Protein AF-A0A8X6U7T1-F1 (afdb_monomer_lite)

pLDDT: mean 71.63, std 19.81, range [30.7, 95.62]

Organism: Nephila pilipes (NCBI:txid299642)

Foldseek 3Di:
DDDPPPPPPVVVVVVCVLLVVLVVLLVCCQPPVVVCLVCVVVVLVVLLVQCVDPPPVSVLSSLQSLLSSCLSCFASCLVCLLSNLLSLQQSLLPVPCVPSVLSNLNSLVSNCVRYDVVSNLVSLLVNLLVGLNLVVVVVVCPDPNNVVVVVPDDPPVVVVVSVVSNVSSVPVPPDDDDDDPPPDD

Secondary structure (DSSP, 8-state):
---------HHHHHHHHHHHHHHHHHHHHHH-HHHHHHTHHHHHHHHHHHHT-SSHHHHHHHHHHHHHHHHHHGGGGGGGHHHHHHHHHHHHT-TT-HHHHHHHHHHHHHHHHHS-HHHHHHHHHHHHTTTTHHHHHHHHHT-HHHHHHHHS---HHHHHHHHHHHHHHHHS----PPPP-----

Sequence (185 aa):
MNRPCSFFNLHSFVRTAKEEAMHVVIRLAKHHPVCVCDNILKIVVAVCNEVKNFRQSVAGKAVLTLGYLYEIMGKKLENKLRLVIGALLAKSGNRTLSAYFRLTIKSLFKIMNSTTAHKTALAFIHEGARHCGKRMFQVFKNNRKFNKLKEQHLEINTIENLAKILEQIETKGVSE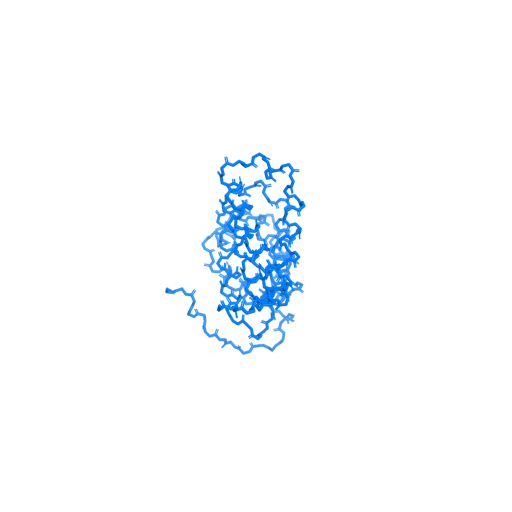EYLPINIIK

InterPro domains:
  IPR011989 Armadillo-like helical [G3DSA:1.25.10.10] (15-180)

Structure (mmCIF, N/CA/C/O backbone):
data_AF-A0A8X6U7T1-F1
#
_entry.id   AF-A0A8X6U7T1-F1
#
loop_
_atom_site.group_PDB
_atom_site.id
_atom_site.type_symbol
_atom_site.label_atom_id
_atom_site.label_alt_id
_atom_site.label_comp_id
_atom_site.label_asym_id
_atom_site.label_entity_id
_atom_site.label_seq_id
_atom_site.pdbx_PDB_ins_code
_atom_site.Cartn_x
_atom_site.Cartn_y
_atom_site.Cartn_z
_atom_site.occupancy
_atom_site.B_iso_or_equiv
_atom_site.auth_seq_id
_atom_site.auth_comp_id
_atom_site.auth_asym_id
_atom_site.auth_atom_id
_atom_site.pdbx_PDB_model_num
ATOM 1 N N . MET A 1 1 ? 23.849 13.480 -45.958 1.00 33.53 1 MET A N 1
ATOM 2 C CA . MET A 1 1 ? 24.229 13.604 -44.531 1.00 33.53 1 MET A CA 1
ATOM 3 C C . MET A 1 1 ? 23.434 12.583 -43.722 1.00 33.53 1 MET A C 1
ATOM 5 O O . MET A 1 1 ? 22.348 12.886 -43.249 1.00 33.53 1 MET A O 1
ATOM 9 N N . ASN A 1 2 ? 23.950 11.357 -43.622 1.00 35.00 2 ASN A N 1
ATOM 10 C CA . ASN A 1 2 ? 23.370 10.286 -42.811 1.00 35.00 2 ASN A CA 1
ATOM 11 C C . ASN A 1 2 ? 23.875 10.432 -41.375 1.00 35.00 2 ASN A C 1
ATOM 13 O O . ASN A 1 2 ? 25.062 10.230 -41.127 1.00 35.00 2 ASN A O 1
ATOM 17 N N . ARG A 1 3 ? 22.994 10.776 -40.429 1.00 31.75 3 ARG A N 1
ATOM 18 C CA . ARG A 1 3 ? 23.279 10.513 -39.015 1.00 31.75 3 ARG A CA 1
ATOM 19 C C . ARG A 1 3 ? 22.861 9.070 -38.732 1.00 31.75 3 ARG A C 1
ATOM 21 O O . ARG A 1 3 ? 21.699 8.748 -38.975 1.00 31.75 3 ARG A O 1
ATOM 28 N N . PRO A 1 4 ? 23.759 8.200 -38.251 1.00 37.03 4 PRO A N 1
ATOM 29 C CA . PRO A 1 4 ? 23.376 6.850 -37.885 1.00 37.03 4 PRO A CA 1
ATOM 30 C C . PRO A 1 4 ? 22.431 6.923 -36.684 1.00 37.03 4 PRO A C 1
ATOM 32 O O . PRO A 1 4 ? 22.749 7.551 -35.672 1.00 37.03 4 PRO A O 1
ATOM 35 N N . CYS A 1 5 ? 21.254 6.309 -36.824 1.00 32.47 5 CYS A N 1
ATOM 36 C CA . CYS A 1 5 ? 20.314 6.059 -35.740 1.00 32.47 5 CYS A CA 1
ATOM 37 C C . CYS A 1 5 ? 21.025 5.238 -34.663 1.00 32.47 5 CYS A C 1
ATOM 39 O O . CYS A 1 5 ? 21.131 4.015 -34.746 1.00 32.47 5 CYS A O 1
ATOM 41 N N . SER A 1 6 ? 21.552 5.929 -33.660 1.00 37.56 6 SER A N 1
ATOM 42 C CA . SER A 1 6 ? 22.072 5.335 -32.445 1.00 37.56 6 SER A CA 1
ATOM 43 C C . SER A 1 6 ? 20.938 4.582 -31.759 1.00 37.56 6 SER A C 1
ATOM 45 O O . SER A 1 6 ? 19.960 5.186 -31.327 1.00 37.56 6 SER A O 1
ATOM 47 N N . PHE A 1 7 ? 21.069 3.252 -31.723 1.00 35.19 7 PHE A N 1
ATOM 48 C CA . PHE A 1 7 ? 20.461 2.321 -30.771 1.00 35.19 7 PHE A CA 1
ATOM 49 C C . PHE A 1 7 ? 19.527 3.005 -29.759 1.00 35.19 7 PHE A C 1
ATOM 51 O O . PHE A 1 7 ? 19.953 3.426 -28.679 1.00 35.19 7 PHE A O 1
ATOM 58 N N . PHE A 1 8 ? 18.242 3.116 -30.112 1.00 36.41 8 PHE A N 1
ATOM 59 C CA . PHE A 1 8 ? 17.198 3.490 -29.166 1.00 36.41 8 PHE A CA 1
ATOM 60 C C . PHE A 1 8 ? 17.242 2.461 -28.038 1.00 36.41 8 PHE A C 1
ATOM 62 O O . PHE A 1 8 ? 16.957 1.280 -28.226 1.00 36.41 8 PHE A O 1
ATOM 69 N N . ASN A 1 9 ? 17.710 2.905 -26.879 1.00 39.84 9 ASN A N 1
ATOM 70 C CA . ASN A 1 9 ? 17.997 2.070 -25.730 1.00 39.84 9 ASN A CA 1
ATOM 71 C C . ASN A 1 9 ? 16.685 1.421 -25.247 1.00 39.84 9 ASN A C 1
ATOM 73 O O . ASN A 1 9 ? 15.904 2.018 -24.513 1.00 39.84 9 ASN A O 1
ATOM 77 N N . LEU A 1 10 ? 16.411 0.187 -25.681 1.00 39.69 10 LEU A N 1
ATOM 78 C CA . LEU A 1 10 ? 15.197 -0.573 -25.347 1.00 39.69 10 LEU A CA 1
ATOM 79 C C . LEU A 1 10 ? 14.957 -0.614 -23.828 1.00 39.69 10 LEU A C 1
ATOM 81 O O . LEU A 1 10 ? 13.831 -0.574 -23.339 1.00 39.69 10 LEU A O 1
ATOM 85 N N . HIS A 1 11 ? 16.042 -0.609 -23.058 1.00 45.69 11 HIS A N 1
ATOM 86 C CA . HIS A 1 11 ? 16.010 -0.602 -21.608 1.00 45.69 11 HIS A CA 1
ATOM 87 C C . HIS A 1 11 ? 15.566 0.744 -21.014 1.00 45.69 11 HIS A C 1
ATOM 89 O O . HIS A 1 11 ? 15.054 0.729 -19.895 1.00 45.69 11 HIS A O 1
ATOM 95 N N . SER A 1 12 ? 15.731 1.882 -21.707 1.00 44.66 12 SER A N 1
ATOM 96 C CA . SER A 1 12 ? 15.118 3.168 -21.334 1.00 44.66 12 SER A CA 1
ATOM 97 C C . SER A 1 12 ? 13.674 3.287 -21.820 1.00 44.66 12 SER A C 1
ATOM 99 O O . SER A 1 12 ? 12.849 3.797 -21.070 1.00 44.66 12 SER A O 1
ATOM 101 N N . PHE A 1 13 ? 13.333 2.722 -22.980 1.00 45.47 13 PHE A N 1
ATOM 102 C CA . PHE A 1 13 ? 11.951 2.670 -23.479 1.00 45.47 13 PHE A CA 1
ATOM 103 C C . PHE A 1 13 ? 11.027 1.826 -22.579 1.00 45.47 13 PHE A C 1
ATOM 105 O O . PHE A 1 13 ? 9.924 2.233 -22.224 1.00 45.47 13 PHE A O 1
ATOM 112 N N . VAL A 1 14 ? 11.510 0.682 -22.083 1.00 57.22 14 VAL A N 1
ATOM 113 C CA . VAL A 1 14 ? 10.768 -0.114 -21.088 1.00 57.22 14 VAL A CA 1
ATOM 114 C C . VAL A 1 14 ? 10.659 0.620 -19.732 1.00 57.22 14 VAL A C 1
ATOM 116 O O . VAL A 1 14 ? 9.725 0.357 -18.974 1.00 57.22 14 VAL A O 1
ATOM 119 N N . ARG A 1 15 ? 11.573 1.557 -19.394 1.00 57.94 15 ARG A N 1
ATOM 120 C CA . ARG A 1 15 ? 11.460 2.385 -18.162 1.00 57.94 15 ARG A CA 1
ATOM 121 C C . ARG A 1 15 ? 10.295 3.349 -18.263 1.00 57.94 15 ARG A C 1
ATOM 123 O O . ARG A 1 15 ? 9.459 3.361 -17.363 1.00 57.94 15 ARG A O 1
ATOM 130 N N . THR A 1 16 ? 10.269 4.136 -19.336 1.00 67.50 16 THR A N 1
ATOM 131 C CA . THR A 1 16 ? 9.228 5.140 -19.567 1.00 67.50 16 THR A CA 1
ATOM 132 C C . THR A 1 16 ? 7.864 4.471 -19.609 1.00 67.50 16 THR A C 1
ATOM 134 O O . THR A 1 16 ? 6.970 4.902 -18.891 1.00 67.50 16 THR A O 1
ATOM 137 N N . ALA A 1 17 ? 7.753 3.313 -20.266 1.00 81.00 17 ALA A N 1
ATOM 138 C CA . ALA A 1 17 ? 6.510 2.550 -20.324 1.00 81.00 17 ALA A CA 1
ATOM 139 C C . ALA A 1 17 ? 5.943 2.177 -18.936 1.00 81.00 17 ALA A C 1
ATOM 141 O O . ALA A 1 17 ? 4.741 2.305 -18.708 1.00 81.00 17 ALA A O 1
ATOM 142 N N . LYS A 1 18 ? 6.781 1.746 -17.977 1.00 85.44 18 LYS A N 1
ATOM 143 C CA . LYS A 1 18 ? 6.307 1.395 -16.621 1.00 85.44 18 LYS A CA 1
ATOM 144 C C . LYS A 1 18 ? 5.861 2.616 -15.820 1.00 85.44 18 LYS A C 1
ATOM 146 O O . LYS A 1 18 ? 4.834 2.566 -15.144 1.00 85.44 18 LYS A O 1
ATOM 151 N N . GLU A 1 19 ? 6.627 3.702 -15.875 1.00 87.88 19 GLU A N 1
ATOM 152 C CA . GLU A 1 19 ? 6.289 4.939 -15.161 1.00 87.88 19 GLU A CA 1
ATOM 153 C C . GLU A 1 19 ? 5.030 5.598 -15.755 1.00 87.88 19 GLU A C 1
ATOM 155 O O . GLU A 1 19 ? 4.147 6.039 -15.015 1.00 87.88 19 GLU A O 1
ATOM 160 N N . GLU A 1 20 ? 4.891 5.583 -17.080 1.00 87.38 20 GLU A N 1
ATOM 161 C CA . GLU A 1 20 ? 3.706 6.052 -17.802 1.00 87.38 20 GLU A CA 1
ATOM 162 C C . GLU A 1 20 ? 2.478 5.193 -17.504 1.00 87.38 20 GLU A C 1
ATOM 164 O O . GLU A 1 20 ? 1.406 5.739 -17.233 1.00 87.38 20 GLU A O 1
ATOM 169 N N . ALA A 1 21 ? 2.621 3.865 -17.463 1.00 88.56 21 ALA A N 1
ATOM 170 C CA . ALA A 1 21 ? 1.531 2.963 -17.099 1.00 88.56 21 ALA A CA 1
ATOM 171 C C . ALA A 1 21 ? 0.984 3.277 -15.699 1.00 88.56 21 ALA A C 1
ATOM 173 O O . ALA A 1 21 ? -0.230 3.350 -15.504 1.00 88.56 21 ALA A O 1
ATOM 174 N N . MET A 1 22 ? 1.860 3.554 -14.728 1.00 92.44 22 MET A N 1
ATOM 175 C CA . MET A 1 22 ? 1.441 3.972 -13.386 1.00 92.44 22 MET A CA 1
ATOM 176 C C . MET A 1 22 ? 0.675 5.300 -13.399 1.00 92.44 22 MET A C 1
ATOM 178 O O . MET A 1 22 ? -0.316 5.447 -12.684 1.00 92.44 22 MET A O 1
ATOM 182 N N . HIS A 1 23 ? 1.093 6.264 -14.221 1.00 90.50 23 HIS A N 1
ATOM 183 C CA . HIS A 1 23 ? 0.368 7.524 -14.400 1.00 90.50 23 HIS A CA 1
ATOM 184 C C . HIS A 1 23 ? -1.002 7.309 -15.071 1.00 90.50 23 HIS A C 1
ATOM 186 O O . HIS A 1 23 ? -1.991 7.932 -14.678 1.00 90.50 23 HIS A O 1
ATOM 192 N N . VAL A 1 24 ? -1.089 6.415 -16.060 1.00 90.88 24 VAL A N 1
ATOM 193 C CA . VAL A 1 24 ? -2.350 6.028 -16.713 1.00 90.88 24 VAL A CA 1
ATOM 194 C C . VAL A 1 24 ? -3.307 5.393 -15.708 1.00 90.88 24 VAL A C 1
ATOM 196 O O . VAL A 1 24 ? -4.464 5.800 -15.661 1.00 90.88 24 VAL A O 1
ATOM 199 N N . VAL A 1 25 ? -2.832 4.487 -14.849 1.00 91.56 25 VAL A N 1
ATOM 200 C CA . VAL A 1 25 ? -3.645 3.876 -13.783 1.00 91.56 25 VAL A CA 1
ATOM 201 C C . VAL A 1 25 ? -4.264 4.936 -12.868 1.00 91.56 25 VAL A C 1
ATOM 203 O O . VAL A 1 25 ? -5.452 4.856 -12.565 1.00 91.56 25 VAL A O 1
ATOM 206 N N . ILE A 1 26 ? -3.506 5.964 -12.471 1.00 93.12 26 ILE A N 1
ATOM 207 C CA . ILE A 1 26 ? -4.041 7.068 -11.657 1.00 93.12 26 ILE A CA 1
ATOM 208 C C . ILE A 1 26 ? -5.102 7.873 -12.414 1.00 93.12 26 ILE A C 1
ATOM 210 O O . ILE A 1 26 ? -6.150 8.188 -11.847 1.00 93.12 26 ILE A O 1
ATOM 214 N N . ARG A 1 27 ? -4.873 8.183 -13.696 1.00 91.56 27 ARG A N 1
ATOM 215 C CA . ARG A 1 27 ? -5.871 8.880 -14.527 1.00 91.56 27 ARG A CA 1
ATOM 216 C C . ARG A 1 27 ? -7.150 8.058 -14.675 1.00 91.56 27 ARG A C 1
ATOM 218 O O . ARG A 1 27 ? -8.236 8.602 -14.499 1.00 91.56 27 ARG A O 1
ATOM 225 N N . LEU A 1 28 ? -7.028 6.756 -14.922 1.00 89.75 28 LEU A N 1
ATOM 226 C CA . LEU A 1 28 ? -8.168 5.843 -14.991 1.00 89.75 28 LEU A CA 1
ATOM 227 C C . LEU A 1 28 ? -8.913 5.785 -13.660 1.00 89.75 28 LEU A C 1
ATOM 229 O O . LEU A 1 28 ? -10.129 5.904 -13.655 1.00 89.75 28 LEU A O 1
ATOM 233 N N . ALA A 1 29 ? -8.214 5.698 -12.527 1.00 91.69 29 ALA A N 1
ATOM 234 C CA . ALA A 1 29 ? -8.866 5.700 -11.219 1.00 91.69 29 ALA A CA 1
ATOM 235 C C . ALA A 1 29 ? -9.660 6.994 -10.979 1.00 91.69 29 ALA A C 1
ATOM 237 O O . ALA A 1 29 ? -10.729 6.955 -10.375 1.00 91.69 29 ALA A O 1
ATOM 238 N N . LYS A 1 30 ? -9.158 8.133 -11.472 1.00 91.94 30 LYS A N 1
ATOM 239 C CA . LYS A 1 30 ? -9.801 9.442 -11.319 1.00 91.94 30 LYS A CA 1
ATOM 240 C C . LYS A 1 30 ? -11.021 9.632 -12.226 1.00 91.94 30 LYS A C 1
ATOM 242 O O . LYS A 1 30 ? -12.018 10.181 -11.773 1.00 91.94 30 LYS A O 1
ATOM 247 N N . HIS A 1 31 ? -10.935 9.219 -13.490 1.00 92.75 31 HIS A N 1
ATOM 248 C CA . HIS A 1 31 ? -11.956 9.521 -14.504 1.00 92.75 31 HIS A CA 1
ATOM 249 C C . HIS A 1 31 ? -12.887 8.341 -14.815 1.00 92.75 31 HIS A C 1
ATOM 251 O O . HIS A 1 31 ? -14.038 8.547 -15.186 1.00 92.75 31 HIS A O 1
ATOM 257 N N . HIS A 1 32 ? -12.414 7.110 -14.621 1.00 90.44 32 HIS A N 1
ATOM 258 C CA . HIS A 1 32 ? -13.126 5.866 -14.922 1.00 90.44 32 HIS A CA 1
ATOM 259 C C . HIS A 1 32 ? -12.930 4.833 -13.791 1.00 90.44 32 HIS A C 1
ATOM 261 O O . HIS A 1 32 ? -12.373 3.752 -14.011 1.00 90.44 32 HIS A O 1
ATOM 267 N N . PRO A 1 33 ? -13.368 5.142 -12.554 1.00 88.06 33 PRO A N 1
ATOM 268 C CA . PRO A 1 33 ? -13.075 4.327 -11.374 1.00 88.06 33 PRO A CA 1
ATOM 269 C C . PRO A 1 33 ? -13.622 2.896 -11.458 1.00 88.06 33 PRO A C 1
ATOM 271 O O . PRO A 1 33 ? -13.054 1.997 -10.843 1.00 88.06 33 PRO A O 1
ATOM 274 N N . VAL A 1 34 ? -14.697 2.673 -12.222 1.00 87.38 34 VAL A N 1
ATOM 275 C CA . VAL A 1 34 ? -15.308 1.348 -12.425 1.00 87.38 34 VAL A CA 1
ATOM 276 C C . VAL A 1 34 ? -14.318 0.390 -13.095 1.00 87.38 34 VAL A C 1
ATOM 278 O O . VAL A 1 34 ? -14.039 -0.669 -12.544 1.00 87.38 34 VAL A O 1
ATOM 281 N N . CYS A 1 35 ? -13.663 0.820 -14.179 1.00 85.06 35 CYS A N 1
ATOM 282 C CA . CYS A 1 35 ? -12.678 0.012 -14.908 1.00 85.06 35 CYS A CA 1
ATOM 283 C C . CYS A 1 35 ? -11.503 -0.434 -14.021 1.00 85.06 35 CYS A C 1
ATOM 285 O O . CYS A 1 35 ? -10.932 -1.512 -14.201 1.00 85.06 35 CYS A O 1
ATOM 287 N N . VAL A 1 36 ? -11.127 0.412 -13.057 1.00 86.25 36 VAL A N 1
ATOM 288 C CA . VAL A 1 36 ? -10.064 0.112 -12.091 1.00 86.25 36 VAL A CA 1
ATOM 289 C C . VAL A 1 36 ? -10.561 -0.833 -10.998 1.00 86.25 36 VAL A C 1
ATOM 291 O O . VAL A 1 36 ? -9.808 -1.718 -10.596 1.00 86.25 36 VAL A O 1
ATOM 294 N N . CYS A 1 37 ? -11.808 -0.686 -10.536 1.00 86.25 37 CYS A N 1
ATOM 295 C CA . CYS A 1 37 ? -12.398 -1.546 -9.505 1.00 86.25 37 CYS A CA 1
ATOM 296 C C . CYS A 1 37 ? -12.431 -3.018 -9.938 1.00 86.25 37 CYS A C 1
ATOM 298 O O . CYS A 1 37 ? -12.004 -3.874 -9.163 1.00 86.25 37 CYS A O 1
ATOM 300 N N . ASP A 1 38 ? -12.827 -3.302 -11.179 1.00 84.75 38 ASP A N 1
ATOM 301 C CA . ASP A 1 38 ? -12.944 -4.677 -11.695 1.00 84.75 38 ASP A CA 1
ATOM 302 C C . ASP A 1 38 ? -11.607 -5.432 -11.697 1.00 84.75 38 ASP A C 1
ATOM 304 O O . ASP A 1 38 ? -11.550 -6.649 -11.531 1.00 84.75 38 ASP A O 1
ATOM 308 N N . ASN A 1 39 ? -10.497 -4.701 -11.832 1.00 86.94 39 ASN A N 1
ATOM 309 C CA . ASN A 1 39 ? -9.148 -5.264 -11.901 1.00 86.94 39 ASN A CA 1
ATOM 310 C C . ASN A 1 39 ? -8.265 -4.858 -10.717 1.00 86.94 39 ASN A C 1
ATOM 312 O O . ASN A 1 39 ? -7.040 -5.023 -10.758 1.00 86.94 39 ASN A O 1
ATOM 316 N N . ILE A 1 40 ? -8.866 -4.355 -9.637 1.00 89.44 40 ILE A N 1
ATOM 317 C CA . ILE A 1 40 ? -8.129 -3.643 -8.594 1.00 89.44 40 ILE A CA 1
ATOM 318 C C . ILE A 1 40 ? -7.066 -4.499 -7.912 1.00 89.44 40 ILE A C 1
ATOM 320 O O . ILE A 1 40 ? -5.967 -4.023 -7.639 1.00 89.44 40 ILE A O 1
ATOM 324 N N . LEU A 1 41 ? -7.352 -5.783 -7.679 1.00 88.50 41 LEU A N 1
ATOM 325 C CA . LEU A 1 41 ? -6.396 -6.698 -7.059 1.00 88.50 41 LEU A CA 1
ATOM 326 C C . LEU A 1 41 ? -5.152 -6.877 -7.937 1.00 88.50 41 LEU A C 1
ATOM 328 O O . LEU A 1 41 ? -4.035 -6.775 -7.433 1.00 88.50 41 LEU A O 1
ATOM 332 N N . LYS A 1 42 ? -5.340 -7.100 -9.244 1.00 9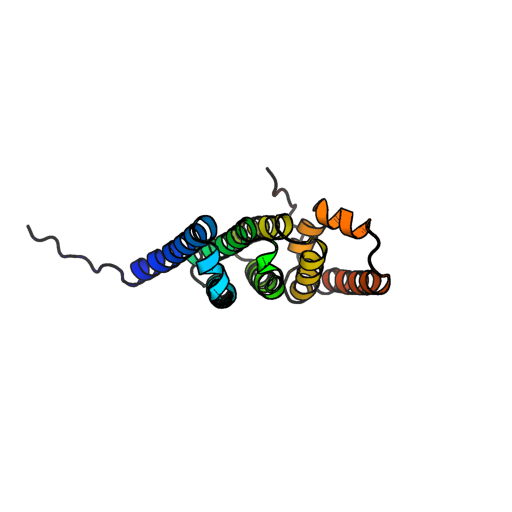0.88 42 LYS A N 1
ATOM 333 C CA . LYS A 1 42 ? -4.237 -7.272 -10.201 1.00 90.88 42 LYS A CA 1
ATOM 334 C C . LYS A 1 42 ? -3.385 -6.007 -10.274 1.00 90.88 42 LYS A C 1
ATOM 336 O O . LYS A 1 42 ? -2.162 -6.093 -10.206 1.00 90.88 42 LYS A O 1
ATOM 341 N N . ILE A 1 43 ? -4.034 -4.842 -10.337 1.00 91.94 43 ILE A N 1
ATOM 342 C CA . ILE A 1 43 ? -3.364 -3.536 -10.369 1.00 91.94 43 ILE A CA 1
ATOM 343 C C . ILE A 1 43 ? -2.543 -3.326 -9.094 1.00 91.94 43 ILE A C 1
ATOM 345 O O . ILE A 1 43 ? -1.351 -3.038 -9.172 1.00 91.94 43 ILE A O 1
ATOM 349 N N . VAL A 1 44 ? -3.145 -3.515 -7.916 1.00 93.56 44 VAL A N 1
ATOM 350 C CA . VAL A 1 44 ? -2.460 -3.324 -6.629 1.00 93.56 44 VAL A CA 1
ATOM 351 C C . VAL A 1 44 ? -1.264 -4.266 -6.494 1.00 93.56 44 VAL A C 1
ATOM 353 O O . VAL A 1 44 ? -0.182 -3.813 -6.131 1.00 93.56 44 VAL A O 1
ATOM 356 N N . VAL A 1 45 ? -1.415 -5.550 -6.832 1.00 93.12 45 VAL A N 1
ATOM 357 C CA . VAL A 1 45 ? -0.310 -6.524 -6.785 1.00 93.12 45 VAL A CA 1
ATOM 358 C C . VAL A 1 45 ? 0.816 -6.132 -7.744 1.00 93.12 45 VAL A C 1
ATOM 360 O O . VAL A 1 45 ? 1.981 -6.136 -7.344 1.00 93.12 45 VAL A O 1
ATOM 363 N N . ALA A 1 46 ? 0.488 -5.744 -8.980 1.00 93.56 46 ALA A N 1
ATOM 364 C CA . ALA A 1 46 ? 1.479 -5.312 -9.961 1.00 93.56 46 ALA A CA 1
ATOM 365 C C . ALA A 1 46 ? 2.271 -4.093 -9.463 1.00 93.56 46 ALA A C 1
ATOM 367 O O . ALA A 1 46 ? 3.501 -4.110 -9.477 1.00 93.56 46 ALA A O 1
ATOM 368 N N . VAL A 1 47 ? 1.592 -3.070 -8.933 1.00 93.88 47 VAL A N 1
ATOM 369 C CA . VAL A 1 47 ? 2.264 -1.877 -8.394 1.00 93.88 47 VAL A CA 1
ATOM 370 C C . VAL A 1 47 ? 3.091 -2.219 -7.146 1.00 93.88 47 VAL A C 1
ATOM 372 O O . VAL A 1 47 ? 4.220 -1.747 -7.019 1.00 93.88 47 VAL A O 1
ATOM 375 N N . CYS A 1 48 ? 2.605 -3.086 -6.250 1.00 94.06 48 CYS A N 1
ATOM 376 C CA . CYS A 1 48 ? 3.380 -3.567 -5.098 1.00 94.06 48 CYS A CA 1
ATOM 377 C C . CYS A 1 48 ? 4.662 -4.311 -5.510 1.00 94.06 48 CYS A C 1
ATOM 379 O O . CYS A 1 48 ? 5.681 -4.192 -4.827 1.00 94.06 48 CYS A O 1
ATOM 381 N N . ASN A 1 49 ? 4.646 -5.047 -6.621 1.00 92.25 49 ASN A N 1
ATOM 382 C CA . ASN A 1 49 ? 5.854 -5.675 -7.158 1.00 92.25 49 ASN A CA 1
ATOM 383 C C . ASN A 1 49 ? 6.846 -4.629 -7.681 1.00 92.25 49 ASN A C 1
ATOM 385 O O . ASN A 1 49 ? 8.047 -4.746 -7.436 1.00 92.25 49 ASN A O 1
ATOM 389 N N . GLU A 1 50 ? 6.361 -3.554 -8.305 1.00 92.94 50 GLU A N 1
ATOM 390 C CA . GLU A 1 50 ? 7.219 -2.453 -8.755 1.00 92.94 50 GLU A CA 1
ATOM 391 C C . GLU A 1 50 ? 7.818 -1.633 -7.600 1.00 92.94 50 GLU A C 1
ATOM 393 O O . GLU A 1 50 ? 8.906 -1.079 -7.746 1.00 92.94 50 GLU A O 1
ATOM 398 N N . VAL A 1 51 ? 7.209 -1.617 -6.407 1.00 91.31 51 VAL A N 1
ATOM 399 C CA . VAL A 1 51 ? 7.840 -1.029 -5.204 1.00 91.31 51 VAL A CA 1
ATOM 400 C C . VAL A 1 51 ? 9.178 -1.714 -4.892 1.00 91.31 51 VAL A C 1
ATOM 402 O O . VAL A 1 51 ? 10.140 -1.063 -4.475 1.00 91.31 51 VAL A O 1
ATOM 405 N N . LYS A 1 52 ? 9.292 -3.021 -5.146 1.00 87.38 52 LYS A N 1
ATOM 406 C CA . LYS A 1 52 ? 10.518 -3.803 -4.918 1.00 87.38 52 LYS A CA 1
ATOM 407 C C . LYS A 1 52 ? 11.556 -3.642 -6.033 1.00 87.38 52 LYS A C 1
ATOM 409 O O . LYS A 1 52 ? 12.647 -4.186 -5.913 1.00 87.38 52 LYS A O 1
ATOM 414 N N . ASN A 1 53 ? 11.264 -2.867 -7.079 1.00 87.56 53 ASN A N 1
ATOM 415 C CA . ASN A 1 53 ? 12.153 -2.700 -8.223 1.00 87.56 53 ASN A CA 1
ATOM 416 C C . ASN A 1 53 ? 13.513 -2.102 -7.801 1.00 87.56 53 ASN A C 1
ATOM 418 O O . ASN A 1 53 ? 13.580 -1.183 -6.973 1.00 87.56 53 ASN A O 1
ATOM 422 N N . PHE A 1 54 ? 14.599 -2.638 -8.370 1.00 84.19 54 PHE A N 1
ATOM 423 C CA . PHE A 1 54 ? 15.964 -2.140 -8.168 1.00 84.19 54 PHE A CA 1
ATOM 424 C C . PHE A 1 54 ? 16.160 -0.755 -8.782 1.00 84.19 54 PHE A C 1
ATOM 426 O O . PHE A 1 54 ? 16.937 0.053 -8.272 1.00 84.19 54 PHE A O 1
ATOM 433 N N . ARG A 1 55 ? 15.431 -0.449 -9.862 1.00 85.31 55 ARG A N 1
ATOM 434 C CA . ARG A 1 55 ? 15.450 0.882 -10.457 1.00 85.31 55 ARG A CA 1
ATOM 435 C C . ARG A 1 55 ? 14.688 1.847 -9.573 1.00 85.31 55 ARG A C 1
ATOM 437 O O . ARG A 1 55 ? 13.474 1.761 -9.392 1.00 85.31 55 ARG A O 1
ATOM 444 N N . GLN A 1 56 ? 15.450 2.798 -9.066 1.00 82.69 56 GLN A N 1
ATOM 445 C CA . GLN A 1 56 ? 15.006 3.765 -8.089 1.00 82.69 56 GLN A CA 1
ATOM 446 C C . GLN A 1 56 ? 13.839 4.642 -8.581 1.00 82.69 56 GLN A C 1
ATOM 448 O O . GLN A 1 56 ? 12.861 4.822 -7.849 1.00 82.69 56 GLN A O 1
ATOM 453 N N . SER A 1 57 ? 13.880 5.124 -9.824 1.00 86.38 57 SER A N 1
ATOM 454 C CA . SER A 1 57 ? 12.805 5.951 -10.390 1.00 86.38 57 SER A CA 1
ATOM 455 C C . SER A 1 57 ? 11.463 5.206 -10.426 1.00 86.38 57 SER A C 1
ATOM 457 O O . SER A 1 57 ? 10.477 5.681 -9.862 1.00 86.38 57 SER A O 1
ATOM 459 N N . VAL A 1 58 ? 11.460 3.981 -10.961 1.00 89.44 58 VAL A N 1
ATOM 460 C CA . VAL A 1 58 ? 10.273 3.118 -11.074 1.00 89.44 58 VAL A CA 1
ATOM 461 C C . VAL A 1 58 ? 9.706 2.777 -9.697 1.00 89.44 58 VAL A C 1
ATOM 463 O O . VAL A 1 58 ? 8.508 2.931 -9.466 1.00 89.44 58 VAL A O 1
ATOM 466 N N . ALA A 1 59 ? 10.561 2.385 -8.748 1.00 90.25 59 ALA A N 1
ATOM 467 C CA . ALA A 1 59 ? 10.123 2.093 -7.386 1.00 90.25 59 ALA A CA 1
ATOM 468 C C . ALA A 1 59 ? 9.537 3.329 -6.683 1.00 90.25 59 ALA A C 1
ATOM 470 O O . ALA A 1 59 ? 8.555 3.220 -5.951 1.00 90.25 59 ALA A O 1
ATOM 471 N N . GLY A 1 60 ? 10.112 4.514 -6.914 1.00 90.06 60 GLY A N 1
ATOM 472 C CA . GLY A 1 60 ? 9.617 5.770 -6.347 1.00 90.06 60 GLY A CA 1
ATOM 473 C C . GLY A 1 60 ? 8.241 6.142 -6.892 1.00 90.06 60 GLY A C 1
ATOM 474 O O . GLY A 1 60 ? 7.356 6.524 -6.124 1.00 90.06 60 GLY A O 1
ATOM 475 N N . LYS A 1 61 ? 8.036 5.959 -8.200 1.00 92.12 61 LYS A N 1
ATOM 476 C CA . LYS A 1 61 ? 6.728 6.120 -8.845 1.00 92.12 61 LYS A CA 1
ATOM 477 C C . LYS A 1 61 ? 5.712 5.129 -8.289 1.00 92.12 61 LYS A C 1
ATOM 479 O O . LYS A 1 61 ? 4.639 5.562 -7.888 1.00 92.12 61 LYS A O 1
ATOM 484 N N . ALA A 1 62 ? 6.076 3.856 -8.142 1.00 94.12 62 ALA A N 1
ATOM 485 C CA . ALA A 1 62 ? 5.192 2.832 -7.585 1.00 94.12 62 ALA A CA 1
ATOM 486 C C . ALA A 1 62 ? 4.724 3.168 -6.160 1.00 94.12 62 ALA A C 1
ATOM 488 O O . ALA A 1 62 ? 3.533 3.069 -5.858 1.00 94.12 62 ALA A O 1
ATOM 489 N N . VAL A 1 63 ? 5.644 3.625 -5.300 1.00 93.38 63 VAL A N 1
ATOM 490 C CA . VAL A 1 63 ? 5.329 4.079 -3.934 1.00 93.38 63 VAL A CA 1
ATOM 491 C C . VAL A 1 63 ? 4.275 5.190 -3.962 1.00 93.38 63 VAL A C 1
ATOM 493 O O . VAL A 1 63 ? 3.244 5.073 -3.298 1.00 93.38 63 VAL A O 1
ATOM 496 N N . LEU A 1 64 ? 4.493 6.230 -4.773 1.00 93.31 64 LEU A N 1
ATOM 497 C CA . LEU A 1 64 ? 3.558 7.351 -4.899 1.00 93.31 64 LEU A CA 1
ATOM 498 C C . LEU A 1 64 ? 2.212 6.927 -5.496 1.00 93.31 64 LEU A C 1
ATOM 500 O O . LEU A 1 64 ? 1.167 7.366 -5.017 1.00 93.31 64 LEU A O 1
ATOM 504 N N . THR A 1 65 ? 2.221 6.059 -6.507 1.00 95.25 65 THR A N 1
ATOM 505 C CA . THR A 1 65 ? 1.013 5.534 -7.154 1.00 95.25 65 THR A CA 1
ATOM 506 C C . THR A 1 65 ? 0.113 4.812 -6.160 1.00 95.25 65 THR A C 1
ATOM 508 O O . THR A 1 65 ? -1.094 5.032 -6.185 1.00 95.25 65 THR A O 1
ATOM 511 N N . LEU A 1 66 ? 0.663 4.020 -5.235 1.00 95.62 66 LEU A N 1
ATOM 512 C CA . LEU A 1 66 ? -0.137 3.405 -4.168 1.00 95.62 66 LEU A CA 1
ATOM 513 C C . LEU A 1 66 ? -0.787 4.466 -3.272 1.00 95.62 66 LEU A C 1
ATOM 515 O O . LEU A 1 66 ? -1.976 4.371 -2.982 1.00 95.62 66 LEU A O 1
ATOM 519 N N . GLY A 1 67 ? -0.045 5.508 -2.889 1.00 94.00 67 GLY A N 1
ATOM 520 C CA . GLY A 1 67 ? -0.599 6.627 -2.121 1.00 94.00 67 GLY A CA 1
ATOM 521 C C . GLY A 1 67 ? -1.764 7.318 -2.837 1.00 94.00 67 GLY A C 1
ATOM 522 O O . GLY A 1 67 ? -2.822 7.517 -2.242 1.00 94.00 67 GLY A O 1
ATOM 523 N N . TYR A 1 68 ? -1.596 7.639 -4.122 1.00 95.25 68 TYR A N 1
ATOM 524 C CA . TYR A 1 68 ? -2.635 8.286 -4.928 1.00 95.25 68 TYR A CA 1
ATOM 525 C C . TYR A 1 68 ? -3.842 7.380 -5.197 1.00 95.25 68 TYR A C 1
ATOM 527 O O . TYR A 1 68 ? -4.974 7.853 -5.163 1.00 95.25 68 TYR A O 1
ATOM 535 N N . LEU A 1 69 ? -3.639 6.077 -5.412 1.00 93.69 69 LEU A N 1
ATOM 536 C CA . LEU A 1 69 ? -4.746 5.132 -5.576 1.00 93.69 69 LEU A CA 1
ATOM 537 C C . LEU A 1 69 ? -5.656 5.119 -4.348 1.00 93.69 69 LEU A C 1
ATOM 539 O O . LEU A 1 69 ? -6.875 5.152 -4.498 1.00 93.69 69 LEU A O 1
ATOM 543 N N . TYR A 1 70 ? -5.084 5.119 -3.144 1.00 94.56 70 TYR A N 1
ATOM 544 C CA . TYR A 1 70 ? -5.876 5.194 -1.916 1.00 94.56 70 TYR A CA 1
ATOM 545 C C . TYR A 1 70 ? -6.501 6.566 -1.692 1.00 94.56 70 TYR A C 1
ATOM 547 O O . TYR A 1 70 ? -7.597 6.624 -1.153 1.00 94.56 70 TYR A O 1
ATOM 555 N N . GLU A 1 71 ? -5.864 7.652 -2.125 1.00 93.75 71 GLU A N 1
ATOM 556 C CA . GLU A 1 71 ? -6.472 8.987 -2.078 1.00 93.75 71 GLU A CA 1
ATOM 557 C C . GLU A 1 71 ? -7.734 9.082 -2.946 1.00 93.75 71 GLU A C 1
ATOM 559 O O . GLU A 1 71 ? -8.713 9.703 -2.543 1.00 93.75 71 GLU A O 1
ATOM 564 N N . ILE A 1 72 ? -7.742 8.422 -4.107 1.00 92.69 72 ILE A N 1
ATOM 565 C CA . ILE A 1 72 ? -8.872 8.458 -5.045 1.00 92.69 72 ILE A CA 1
ATOM 566 C C . ILE A 1 72 ? -9.945 7.417 -4.678 1.00 92.69 72 ILE A C 1
ATOM 568 O O . ILE A 1 72 ? -11.138 7.702 -4.730 1.00 92.69 72 ILE A O 1
ATOM 572 N N . MET A 1 73 ? -9.540 6.193 -4.329 1.00 89.25 73 MET A N 1
ATOM 573 C CA . MET A 1 73 ? -10.452 5.056 -4.115 1.00 89.25 73 MET A CA 1
ATOM 574 C C . MET A 1 73 ? -10.850 4.853 -2.649 1.00 89.25 73 MET A C 1
ATOM 576 O O . MET A 1 73 ? -11.896 4.256 -2.371 1.00 89.25 73 MET A O 1
ATOM 580 N N . GLY A 1 74 ? -10.027 5.328 -1.713 1.00 88.88 74 GLY A N 1
ATOM 581 C CA . GLY A 1 74 ? -10.268 5.301 -0.273 1.00 88.88 74 GLY A CA 1
ATOM 582 C C . GLY A 1 74 ? -10.715 3.938 0.245 1.00 88.88 74 GLY A C 1
ATOM 583 O O . GLY A 1 74 ? -10.034 2.921 0.080 1.00 88.88 74 GLY A O 1
ATOM 584 N N . LYS A 1 75 ? -11.906 3.926 0.852 1.00 88.06 75 LYS A N 1
ATOM 585 C CA . LYS A 1 75 ? -12.505 2.762 1.523 1.00 88.06 75 LYS A CA 1
ATOM 586 C C . LYS A 1 75 ? -12.606 1.512 0.640 1.00 88.06 75 LYS A C 1
ATOM 588 O O . LYS A 1 75 ? -12.534 0.402 1.161 1.00 88.06 75 LYS A O 1
ATOM 593 N N . LYS A 1 76 ? -12.704 1.666 -0.688 1.00 88.00 76 LYS A N 1
ATOM 594 C CA . LYS A 1 76 ? -12.785 0.538 -1.637 1.00 88.00 76 LYS A CA 1
ATOM 595 C C . LYS A 1 76 ? -11.538 -0.357 -1.620 1.00 88.00 76 LYS A C 1
ATOM 597 O O . LYS A 1 76 ? -11.625 -1.518 -2.004 1.00 88.00 76 LYS A O 1
ATOM 602 N N . LEU A 1 77 ? -10.394 0.161 -1.162 1.00 90.00 77 LEU A N 1
ATOM 603 C CA . LEU A 1 77 ? -9.119 -0.568 -1.109 1.00 90.00 77 LEU A CA 1
ATOM 604 C C . LEU A 1 77 ? -8.777 -1.125 0.273 1.00 90.00 77 LEU A C 1
ATOM 606 O O . LEU A 1 77 ? -7.716 -1.724 0.443 1.00 90.00 77 LEU A O 1
ATOM 610 N N . GLU A 1 78 ? -9.643 -0.959 1.276 1.00 89.50 78 GLU A N 1
ATOM 611 C CA . GLU A 1 78 ? -9.315 -1.327 2.660 1.00 89.50 78 GLU A CA 1
ATOM 612 C C . GLU A 1 78 ? -8.961 -2.806 2.832 1.00 89.50 78 GLU A C 1
ATOM 614 O O . GLU A 1 78 ? -8.086 -3.151 3.626 1.00 89.50 78 GLU A O 1
ATOM 619 N N . ASN A 1 79 ? -9.577 -3.683 2.041 1.00 90.94 79 ASN A N 1
ATOM 620 C CA . ASN A 1 79 ? -9.283 -5.116 2.041 1.00 90.94 79 ASN A CA 1
ATOM 621 C C . ASN A 1 79 ? -7.885 -5.462 1.484 1.00 90.94 79 ASN A C 1
ATOM 623 O O . ASN A 1 79 ? -7.489 -6.628 1.535 1.00 90.94 79 ASN A O 1
ATOM 627 N N . LYS A 1 80 ? -7.135 -4.488 0.949 1.00 93.38 80 LYS A N 1
ATOM 628 C CA . LYS A 1 80 ? -5.748 -4.633 0.470 1.00 93.38 80 LYS A CA 1
ATOM 629 C C . LYS A 1 80 ? -4.731 -3.850 1.305 1.00 93.38 80 LYS A C 1
ATOM 631 O O . LYS A 1 80 ? -3.549 -3.861 0.959 1.00 93.38 80 LYS A O 1
ATOM 636 N N . LEU A 1 81 ? -5.146 -3.228 2.414 1.00 91.38 81 LEU A N 1
ATOM 637 C CA . LEU A 1 81 ? -4.272 -2.392 3.249 1.00 91.38 81 LEU A CA 1
ATOM 638 C C . LEU A 1 81 ? -3.014 -3.125 3.711 1.00 91.38 81 LEU A C 1
ATOM 640 O O . LEU A 1 81 ? -1.922 -2.579 3.595 1.00 91.38 81 LEU A O 1
ATOM 644 N N . ARG A 1 82 ? -3.149 -4.370 4.179 1.00 90.06 82 ARG A N 1
ATOM 645 C CA . ARG A 1 82 ? -2.007 -5.167 4.652 1.00 90.06 82 ARG A CA 1
ATOM 646 C C . ARG A 1 82 ? -0.954 -5.380 3.569 1.00 90.06 82 ARG A C 1
ATOM 648 O O . ARG A 1 82 ? 0.218 -5.116 3.797 1.00 90.06 82 ARG A O 1
ATOM 655 N N . LEU A 1 83 ? -1.377 -5.789 2.374 1.00 92.81 83 LEU A N 1
ATOM 656 C CA . LEU A 1 83 ? -0.468 -6.011 1.247 1.00 92.81 83 LEU A CA 1
ATOM 657 C C . LEU A 1 83 ? 0.317 -4.736 0.904 1.00 92.81 83 LEU A C 1
ATOM 659 O O . LEU A 1 83 ? 1.535 -4.770 0.727 1.00 92.81 83 LEU A O 1
ATOM 663 N N . VAL A 1 84 ? -0.389 -3.609 0.832 1.00 93.62 84 VAL A N 1
ATOM 664 C CA . VAL A 1 84 ? 0.181 -2.322 0.423 1.00 93.62 84 VAL A CA 1
ATOM 665 C C . VAL A 1 84 ? 1.104 -1.756 1.495 1.00 93.62 84 VAL A C 1
ATOM 667 O O . VAL A 1 84 ? 2.232 -1.373 1.188 1.00 93.62 84 VAL A O 1
ATOM 670 N N . ILE A 1 85 ? 0.666 -1.749 2.754 1.00 90.19 85 ILE A N 1
ATOM 671 C CA . ILE A 1 85 ? 1.466 -1.267 3.883 1.00 90.19 85 ILE A CA 1
ATOM 672 C C . ILE A 1 85 ? 2.714 -2.137 4.064 1.00 90.19 85 ILE A C 1
ATOM 674 O O . ILE A 1 85 ? 3.802 -1.587 4.216 1.00 90.19 85 ILE A O 1
ATOM 678 N N . GLY A 1 86 ? 2.606 -3.463 3.949 1.00 88.81 86 GLY A N 1
ATOM 679 C CA . GLY A 1 86 ? 3.762 -4.363 4.004 1.00 88.81 86 GLY A CA 1
ATOM 680 C C . GLY A 1 86 ? 4.789 -4.073 2.908 1.00 88.81 86 GLY A C 1
ATOM 681 O O . GLY A 1 86 ? 5.973 -3.908 3.200 1.00 88.81 86 GLY A O 1
ATOM 682 N N . ALA A 1 87 ? 4.349 -3.907 1.655 1.00 90.62 87 ALA A N 1
ATOM 683 C CA . ALA A 1 87 ? 5.243 -3.566 0.543 1.00 90.62 87 ALA A CA 1
ATOM 684 C C . ALA A 1 87 ? 5.974 -2.227 0.760 1.00 90.62 87 ALA A C 1
ATOM 686 O O . ALA A 1 87 ? 7.176 -2.116 0.503 1.00 90.62 87 ALA A O 1
ATOM 687 N N . LEU A 1 88 ? 5.257 -1.220 1.262 1.00 89.38 88 LEU A N 1
ATOM 688 C CA . LEU A 1 88 ? 5.795 0.107 1.553 1.00 89.38 88 LEU A CA 1
ATOM 689 C C . LEU A 1 88 ? 6.799 0.085 2.715 1.00 89.38 88 LEU A C 1
ATOM 691 O O . LEU A 1 88 ? 7.893 0.649 2.594 1.00 89.38 88 LEU A O 1
ATOM 695 N N . LEU A 1 89 ? 6.465 -0.601 3.810 1.00 84.50 89 LEU A N 1
ATOM 696 C CA . LEU A 1 89 ? 7.338 -0.734 4.977 1.00 84.50 89 LEU A CA 1
ATOM 697 C C . LEU A 1 89 ? 8.611 -1.507 4.637 1.00 84.50 89 LEU A C 1
ATOM 699 O O . LEU A 1 89 ? 9.705 -1.040 4.961 1.00 84.50 89 LEU A O 1
ATOM 703 N N . ALA A 1 90 ? 8.493 -2.620 3.909 1.00 83.31 90 ALA A N 1
ATOM 704 C CA . ALA A 1 90 ? 9.640 -3.393 3.443 1.00 83.31 90 ALA A CA 1
ATOM 705 C C . ALA A 1 90 ? 10.615 -2.540 2.614 1.00 83.31 90 ALA A C 1
ATOM 707 O O . ALA A 1 90 ? 11.827 -2.620 2.812 1.00 83.31 90 ALA A O 1
ATOM 708 N N . LYS A 1 91 ? 10.108 -1.670 1.726 1.00 82.62 91 LYS A N 1
ATOM 709 C CA . LYS A 1 91 ? 10.963 -0.775 0.928 1.00 82.62 91 LYS A CA 1
ATOM 710 C C . LYS A 1 91 ? 11.670 0.271 1.782 1.00 82.62 91 LYS A C 1
ATOM 712 O O . LYS A 1 91 ? 12.812 0.624 1.505 1.00 82.62 91 LYS A O 1
ATOM 717 N N . SER A 1 92 ? 10.990 0.764 2.811 1.00 75.06 92 SER A N 1
ATOM 718 C CA . SER A 1 92 ? 11.511 1.808 3.689 1.00 75.06 92 SER A CA 1
ATOM 719 C C . SER A 1 92 ? 12.593 1.358 4.664 1.00 75.06 92 SER A C 1
ATOM 721 O O . SER A 1 92 ? 13.377 2.189 5.112 1.00 75.06 92 SER A O 1
ATOM 723 N N . GLY A 1 93 ? 12.665 0.055 4.950 1.00 67.12 93 GLY A N 1
ATOM 724 C CA . GLY A 1 93 ? 13.731 -0.535 5.760 1.00 67.12 93 GLY A CA 1
ATOM 725 C C . GLY A 1 93 ? 15.102 -0.537 5.077 1.00 67.12 93 GLY A C 1
ATOM 726 O O . GLY A 1 93 ? 16.094 -0.896 5.703 1.00 67.12 93 GLY A O 1
ATOM 727 N N . ASN A 1 94 ? 15.180 -0.141 3.803 1.00 66.69 94 ASN A N 1
ATOM 728 C CA . ASN A 1 94 ? 16.430 -0.106 3.058 1.00 66.69 94 ASN A CA 1
ATOM 729 C C . ASN A 1 94 ? 17.228 1.166 3.415 1.00 66.69 94 ASN A C 1
ATOM 731 O O . ASN A 1 94 ? 16.965 2.257 2.898 1.00 66.69 94 ASN A O 1
ATOM 735 N N . ARG A 1 95 ? 18.182 1.017 4.348 1.00 54.81 95 ARG A N 1
ATOM 736 C CA . ARG A 1 95 ? 18.927 2.102 5.025 1.00 54.81 95 ARG A CA 1
ATOM 737 C C . ARG A 1 95 ? 19.659 3.059 4.078 1.00 54.81 95 ARG A C 1
ATOM 739 O O . ARG A 1 95 ? 19.861 4.220 4.416 1.00 54.81 95 ARG A O 1
ATOM 746 N N . THR A 1 96 ? 20.007 2.604 2.880 1.00 54.69 96 THR A N 1
ATOM 747 C CA . THR A 1 96 ? 20.832 3.350 1.920 1.00 54.69 96 THR A CA 1
ATOM 748 C C . THR A 1 96 ? 20.095 4.526 1.263 1.00 54.69 96 THR A C 1
ATOM 750 O O . THR A 1 96 ? 20.725 5.337 0.592 1.00 54.69 96 THR A O 1
ATOM 753 N N . LEU A 1 97 ? 18.764 4.645 1.409 1.00 59.34 97 LEU A N 1
ATOM 754 C CA . LEU A 1 97 ? 17.968 5.555 0.575 1.00 59.34 97 LEU A CA 1
ATOM 755 C C . LEU A 1 97 ? 16.900 6.351 1.351 1.00 59.34 97 LEU A C 1
ATOM 757 O O . LEU A 1 97 ? 15.693 6.158 1.188 1.00 59.34 97 LEU A O 1
ATOM 761 N N . SER A 1 98 ? 17.353 7.340 2.129 1.00 64.25 98 SER A N 1
ATOM 762 C CA . SER A 1 98 ? 16.519 8.300 2.886 1.00 64.25 98 SER A CA 1
ATOM 763 C C . SER A 1 98 ? 15.396 8.966 2.058 1.00 64.25 98 SER A C 1
ATOM 765 O O . SER A 1 98 ? 14.323 9.284 2.579 1.00 64.25 98 SER A O 1
ATOM 767 N N . ALA A 1 99 ? 15.577 9.121 0.741 1.00 69.44 99 ALA A N 1
ATOM 768 C CA . ALA A 1 99 ? 14.539 9.639 -0.152 1.00 69.44 99 ALA A CA 1
ATOM 769 C C . ALA A 1 99 ? 13.272 8.755 -0.195 1.00 69.44 99 ALA A C 1
ATOM 771 O O . ALA A 1 99 ? 12.164 9.297 -0.213 1.00 69.44 99 ALA A O 1
ATOM 772 N N . TYR A 1 100 ? 13.394 7.421 -0.135 1.00 72.56 100 TYR A N 1
ATOM 773 C CA . TYR A 1 100 ? 12.223 6.528 -0.108 1.00 72.56 100 TYR A CA 1
ATOM 774 C C . TYR A 1 100 ? 11.510 6.561 1.216 1.00 72.56 100 TYR A C 1
ATOM 776 O O . TYR A 1 100 ? 10.291 6.491 1.230 1.00 72.56 100 TYR A O 1
ATOM 784 N N . PHE A 1 101 ? 12.241 6.720 2.316 1.00 74.56 101 PHE A N 1
ATOM 785 C CA . PHE A 1 101 ? 11.614 6.902 3.615 1.00 74.56 101 PHE A CA 1
ATOM 786 C C . PHE A 1 101 ? 10.624 8.077 3.567 1.00 74.56 101 PHE A C 1
ATOM 788 O O . PHE A 1 101 ? 9.460 7.923 3.935 1.00 74.56 101 PHE A O 1
ATOM 795 N N . ARG A 1 102 ? 11.030 9.211 2.973 1.00 77.88 102 ARG A N 1
ATOM 796 C CA . ARG A 1 102 ? 10.147 10.374 2.768 1.00 77.88 102 ARG A CA 1
ATOM 797 C C . ARG A 1 102 ? 8.977 10.089 1.820 1.00 77.88 102 ARG A C 1
ATOM 799 O O . ARG A 1 102 ? 7.848 10.467 2.126 1.00 77.88 102 ARG A O 1
ATOM 806 N N . LEU A 1 103 ? 9.212 9.441 0.677 1.00 82.56 103 LEU A N 1
ATOM 807 C CA . LEU A 1 103 ? 8.148 9.112 -0.289 1.00 82.56 103 LEU A CA 1
ATOM 808 C C . LEU A 1 103 ? 7.123 8.131 0.287 1.00 82.56 103 LEU A C 1
ATOM 810 O O . LEU A 1 103 ? 5.915 8.294 0.097 1.00 82.56 103 LEU A O 1
ATOM 814 N N . THR A 1 104 ? 7.604 7.135 1.019 1.00 84.06 104 THR A N 1
ATOM 815 C CA . THR A 1 104 ? 6.774 6.144 1.686 1.00 84.06 104 THR A CA 1
ATOM 816 C C . THR A 1 104 ? 5.949 6.797 2.785 1.00 84.06 104 THR A C 1
ATOM 818 O O . THR A 1 104 ? 4.743 6.573 2.816 1.00 84.06 104 THR A O 1
ATOM 821 N N . ILE A 1 105 ? 6.534 7.678 3.607 1.00 81.44 105 ILE A N 1
ATOM 822 C CA . ILE A 1 105 ? 5.771 8.478 4.577 1.00 81.44 105 ILE A CA 1
ATOM 823 C C . ILE A 1 105 ? 4.644 9.236 3.871 1.00 81.44 105 ILE A C 1
ATOM 825 O O . ILE A 1 105 ? 3.482 9.065 4.234 1.00 81.44 105 ILE A O 1
ATOM 829 N N . LYS A 1 106 ? 4.955 10.013 2.825 1.00 83.62 106 LYS A N 1
ATOM 830 C CA . LYS A 1 106 ? 3.945 10.779 2.069 1.00 83.62 106 LYS A CA 1
ATOM 831 C C . LYS A 1 106 ? 2.797 9.891 1.574 1.00 83.62 106 LYS A C 1
ATOM 833 O O . LYS A 1 106 ? 1.631 10.255 1.709 1.00 83.62 106 LYS A O 1
ATOM 838 N N . SER A 1 107 ? 3.122 8.719 1.038 1.00 89.75 107 SER A N 1
ATOM 839 C CA . SER A 1 107 ? 2.138 7.783 0.479 1.00 89.75 107 SER A CA 1
ATOM 840 C C . SER A 1 107 ? 1.274 7.139 1.563 1.00 89.75 107 SER A C 1
ATOM 842 O O . SER A 1 107 ? 0.059 7.039 1.421 1.00 89.75 107 SER A O 1
ATOM 844 N N . LEU A 1 108 ? 1.879 6.770 2.687 1.00 86.44 108 LEU A N 1
ATOM 845 C CA . LEU A 1 108 ? 1.178 6.215 3.840 1.00 86.44 108 LEU A CA 1
ATOM 846 C C . LEU A 1 108 ? 0.259 7.239 4.520 1.00 86.44 108 LEU A C 1
ATOM 848 O O . LEU A 1 108 ? -0.840 6.880 4.941 1.00 86.44 108 LEU A O 1
ATOM 852 N N . PHE A 1 109 ? 0.648 8.517 4.571 1.00 84.50 109 PHE A N 1
ATOM 853 C CA . PHE A 1 109 ? -0.244 9.589 5.023 1.00 84.50 109 PHE A CA 1
ATOM 854 C C . PHE A 1 109 ? -1.483 9.715 4.128 1.00 84.50 109 PHE A C 1
ATOM 856 O O . PHE A 1 109 ? -2.590 9.838 4.651 1.00 84.50 109 PHE A O 1
ATOM 863 N N . LYS A 1 110 ? -1.329 9.624 2.799 1.00 88.00 110 LYS A N 1
ATOM 864 C CA . LYS A 1 110 ? -2.472 9.603 1.866 1.00 88.00 110 LYS A CA 1
ATOM 865 C C . LYS A 1 110 ? -3.392 8.412 2.119 1.00 88.00 110 LYS A C 1
ATOM 867 O O . LYS A 1 110 ? -4.604 8.597 2.204 1.00 88.00 110 LYS A O 1
ATOM 872 N N . ILE A 1 111 ? -2.820 7.223 2.319 1.00 90.00 111 ILE A N 1
ATOM 873 C CA . ILE A 1 111 ? -3.571 6.002 2.644 1.00 90.00 111 ILE A CA 1
ATOM 874 C C . ILE A 1 111 ? -4.396 6.211 3.916 1.00 90.00 111 ILE A C 1
ATOM 876 O O . ILE A 1 111 ? -5.619 6.150 3.879 1.00 90.00 111 ILE A O 1
ATOM 880 N N . MET A 1 112 ? -3.737 6.558 5.018 1.00 84.19 112 MET A N 1
ATOM 881 C CA . MET A 1 112 ? -4.369 6.771 6.321 1.00 84.19 112 MET A CA 1
ATOM 882 C C . MET A 1 112 ? -5.438 7.865 6.305 1.00 84.19 112 MET A C 1
ATOM 884 O O . MET A 1 112 ? -6.448 7.763 7.001 1.00 84.19 112 MET A O 1
ATOM 888 N N . ASN A 1 113 ? -5.227 8.931 5.533 1.00 84.19 113 ASN A N 1
ATOM 889 C CA . ASN A 1 113 ? -6.205 10.005 5.454 1.00 84.19 113 ASN A CA 1
ATOM 890 C C . ASN A 1 113 ? -7.487 9.590 4.727 1.00 84.19 113 ASN A C 1
ATOM 892 O O . ASN A 1 113 ? -8.533 10.174 5.015 1.00 84.19 113 ASN A O 1
ATOM 896 N N . SER A 1 114 ? -7.406 8.570 3.875 1.00 87.44 114 SER A N 1
ATOM 897 C CA . SER A 1 114 ? -8.465 8.157 2.951 1.00 87.44 114 SER A CA 1
ATOM 898 C C . SER A 1 114 ? -9.163 6.854 3.366 1.00 87.44 114 SER A C 1
ATOM 900 O O . SER A 1 114 ? -10.169 6.471 2.767 1.00 87.44 114 SER A O 1
ATOM 902 N N . THR A 1 115 ? -8.659 6.175 4.400 1.00 88.06 115 THR A N 1
ATOM 903 C CA . THR A 1 115 ? -9.212 4.921 4.935 1.00 88.06 115 THR A CA 1
ATOM 904 C C . THR A 1 115 ? -9.615 5.033 6.403 1.00 88.06 115 THR A C 1
ATOM 906 O O . THR A 1 115 ? -9.323 6.008 7.097 1.00 88.06 115 THR A O 1
ATOM 909 N N . THR A 1 116 ? -10.302 4.006 6.896 1.00 85.62 116 THR A N 1
ATOM 910 C CA . THR A 1 116 ? -10.700 3.883 8.297 1.00 85.62 116 THR A CA 1
ATOM 911 C C . THR A 1 116 ? -9.467 3.718 9.176 1.00 85.62 116 THR A C 1
ATOM 913 O O . THR A 1 116 ? -8.728 2.741 9.044 1.00 85.62 116 THR A O 1
ATOM 916 N N . ALA A 1 117 ? -9.276 4.654 10.107 1.00 76.62 117 ALA A N 1
ATOM 917 C CA . ALA A 1 117 ? -8.077 4.734 10.934 1.00 76.62 117 ALA A CA 1
ATOM 918 C C . ALA A 1 117 ? -7.794 3.412 11.680 1.00 76.62 117 ALA A C 1
ATOM 920 O O . ALA A 1 117 ? -6.650 2.970 11.716 1.00 76.62 117 ALA A O 1
ATOM 921 N N . HIS A 1 118 ? -8.831 2.738 12.190 1.00 76.69 118 HIS A N 1
ATOM 922 C CA . HIS A 1 118 ? -8.708 1.444 12.870 1.00 76.69 118 HIS A CA 1
ATOM 923 C C . HIS A 1 118 ? -8.117 0.344 11.966 1.00 76.69 118 HIS A C 1
ATOM 925 O O . HIS A 1 118 ? -7.152 -0.319 12.340 1.00 76.69 118 HIS A O 1
ATOM 931 N N . LYS A 1 119 ? -8.626 0.186 10.735 1.00 82.31 119 LYS A N 1
ATOM 932 C CA . LYS A 1 119 ? -8.111 -0.820 9.787 1.00 82.31 119 LYS A CA 1
ATOM 933 C C . LYS A 1 119 ? -6.684 -0.514 9.345 1.00 82.31 119 LYS A C 1
ATOM 935 O O . LYS A 1 119 ? -5.872 -1.425 9.198 1.00 82.31 119 LYS A O 1
ATOM 940 N N . THR A 1 120 ? -6.370 0.765 9.147 1.00 82.19 120 THR A N 1
ATOM 941 C CA . THR A 1 120 ? -5.005 1.208 8.856 1.00 82.19 120 THR A CA 1
ATOM 942 C C . THR A 1 120 ? -4.073 0.876 10.016 1.00 82.19 120 THR A C 1
ATOM 944 O O . THR A 1 120 ? -3.012 0.307 9.780 1.00 82.19 120 THR A O 1
ATOM 947 N N . ALA A 1 121 ? -4.480 1.162 11.256 1.00 74.12 121 ALA A N 1
ATOM 948 C CA . ALA A 1 121 ? -3.717 0.852 12.462 1.00 74.12 121 ALA A CA 1
ATOM 949 C C . ALA A 1 121 ? -3.411 -0.639 12.586 1.00 74.12 121 ALA A C 1
ATOM 951 O O . ALA A 1 121 ? -2.244 -1.007 12.706 1.00 74.12 121 ALA A O 1
ATOM 952 N N . LEU A 1 122 ? -4.424 -1.497 12.458 1.00 78.44 122 LEU A N 1
ATOM 953 C CA . LEU A 1 122 ? -4.230 -2.946 12.485 1.00 78.44 122 LEU A CA 1
ATOM 954 C C . LEU A 1 122 ? -3.257 -3.412 11.395 1.00 78.44 122 LEU A C 1
ATOM 956 O O . LEU A 1 122 ? -2.330 -4.170 11.675 1.00 78.44 122 LEU A O 1
ATOM 960 N N . ALA A 1 123 ? -3.410 -2.925 10.161 1.00 83.88 123 ALA A N 1
ATOM 961 C CA . ALA A 1 123 ? -2.513 -3.291 9.068 1.00 83.88 123 ALA A CA 1
ATOM 962 C C . ALA A 1 123 ? -1.060 -2.857 9.326 1.00 83.88 123 ALA A C 1
ATOM 964 O O . ALA A 1 123 ? -0.136 -3.633 9.087 1.00 83.88 123 ALA A O 1
ATOM 965 N N . PHE A 1 124 ? -0.851 -1.655 9.863 1.00 76.56 124 PHE A N 1
ATOM 966 C CA . PHE A 1 124 ? 0.473 -1.185 10.271 1.00 76.56 124 PHE A CA 1
ATOM 967 C C . PHE A 1 124 ? 1.096 -2.018 11.372 1.00 76.56 124 PHE A C 1
ATOM 969 O O . PHE A 1 124 ? 2.303 -2.210 11.373 1.00 76.56 124 PHE A O 1
ATOM 976 N N . ILE A 1 125 ? 0.296 -2.488 12.312 1.00 73.25 125 ILE A N 1
ATOM 977 C CA . ILE A 1 125 ? 0.789 -3.228 13.467 1.00 73.25 125 ILE A CA 1
ATOM 978 C C . ILE A 1 125 ? 1.197 -4.637 13.047 1.00 73.25 125 ILE A C 1
ATOM 980 O O . ILE A 1 125 ? 2.305 -5.075 13.355 1.00 73.25 125 ILE A O 1
ATOM 984 N N . HIS A 1 126 ? 0.373 -5.296 12.232 1.00 77.44 126 HIS A N 1
ATOM 985 C CA . HIS A 1 126 ? 0.707 -6.600 11.666 1.00 77.44 126 HIS A CA 1
ATOM 986 C C . HIS A 1 126 ? 1.943 -6.566 10.761 1.00 77.44 126 HIS A C 1
ATOM 988 O O . HIS A 1 126 ? 2.789 -7.454 10.852 1.00 77.44 126 HIS A O 1
ATOM 994 N N . GLU A 1 127 ? 2.063 -5.569 9.882 1.00 81.69 127 GLU A N 1
ATOM 995 C CA . GLU A 1 127 ? 3.181 -5.512 8.929 1.00 81.69 127 GLU A CA 1
ATOM 996 C C . GLU A 1 127 ? 4.419 -4.797 9.496 1.00 81.69 127 GLU A C 1
ATOM 998 O O . GLU A 1 127 ? 5.549 -5.103 9.121 1.00 81.69 127 GLU A O 1
ATOM 1003 N N . GLY A 1 128 ? 4.232 -3.870 10.434 1.00 68.19 128 GLY A N 1
ATOM 1004 C CA . GLY A 1 128 ? 5.292 -3.101 11.085 1.00 68.19 128 GLY A CA 1
ATOM 1005 C C . GLY A 1 128 ? 6.141 -3.921 12.044 1.00 68.19 128 GLY A C 1
ATOM 1006 O O . GLY A 1 128 ? 7.329 -3.639 12.154 1.00 68.19 128 GLY A O 1
ATOM 1007 N N . ALA A 1 129 ? 5.583 -4.970 12.655 1.00 64.69 129 ALA A N 1
ATOM 1008 C CA . ALA A 1 129 ? 6.352 -5.947 13.429 1.00 64.69 129 ALA A CA 1
ATOM 1009 C C . ALA A 1 129 ? 7.280 -6.817 12.556 1.00 64.69 129 ALA A C 1
ATOM 1011 O O . ALA A 1 129 ? 8.243 -7.390 13.060 1.00 64.69 129 ALA A O 1
ATOM 1012 N N . ARG A 1 130 ? 6.996 -6.934 11.249 1.00 65.00 130 ARG A N 1
ATOM 1013 C CA . ARG A 1 130 ? 7.744 -7.788 10.303 1.00 65.00 130 ARG A CA 1
ATOM 1014 C C . ARG A 1 130 ? 8.844 -7.042 9.549 1.00 65.00 130 ARG A C 1
ATOM 1016 O O . ARG A 1 130 ? 9.707 -7.668 8.939 1.00 65.00 130 ARG A O 1
ATOM 1023 N N . HIS A 1 131 ? 8.808 -5.716 9.557 1.00 61.66 131 HIS A N 1
ATOM 1024 C CA . HIS A 1 131 ? 9.735 -4.853 8.826 1.00 61.66 131 HIS A CA 1
ATOM 1025 C C . HIS A 1 131 ? 10.372 -3.843 9.792 1.00 61.66 131 HIS A C 1
ATOM 1027 O O . HIS A 1 131 ? 9.993 -3.814 10.956 1.00 61.66 131 HIS A O 1
ATOM 1033 N N . CYS A 1 132 ? 11.336 -3.013 9.362 1.00 56.09 132 CYS A N 1
ATOM 1034 C CA . CYS A 1 132 ? 11.901 -1.919 10.183 1.00 56.09 132 CYS A CA 1
ATOM 1035 C C . CYS A 1 132 ? 10.857 -0.796 10.411 1.00 56.09 132 CYS A C 1
ATOM 1037 O O . CYS A 1 132 ? 11.051 0.383 10.115 1.00 56.09 132 CYS A O 1
ATOM 1039 N N . GLY A 1 133 ? 9.678 -1.189 10.889 1.00 54.59 133 GLY A N 1
ATOM 1040 C CA . GLY A 1 133 ? 8.491 -0.383 11.039 1.00 54.59 133 GLY A CA 1
ATOM 1041 C C . GLY A 1 133 ? 8.582 0.553 12.225 1.00 54.59 133 GLY A C 1
ATOM 1042 O O . GLY A 1 133 ? 7.779 1.464 12.277 1.00 54.59 133 GLY A O 1
ATOM 1043 N N . LYS A 1 134 ? 9.558 0.414 13.130 1.00 58.41 134 LYS A N 1
ATOM 1044 C CA . LYS A 1 134 ? 9.685 1.245 14.339 1.00 58.41 134 LYS A CA 1
ATOM 1045 C C . LYS A 1 134 ? 9.778 2.744 14.020 1.00 58.41 134 LYS A C 1
ATOM 1047 O O . LYS A 1 134 ? 8.993 3.520 14.557 1.00 58.41 134 LYS A O 1
ATOM 1052 N N . ARG A 1 135 ? 10.649 3.160 13.086 1.00 58.44 135 ARG A N 1
ATOM 1053 C CA . ARG A 1 135 ? 10.798 4.582 12.690 1.00 58.44 135 ARG A CA 1
ATOM 1054 C C . ARG A 1 135 ? 9.538 5.132 12.032 1.00 58.44 135 ARG A C 1
ATOM 1056 O O . ARG A 1 135 ? 9.108 6.245 12.313 1.00 58.44 135 ARG A O 1
ATOM 1063 N N . MET A 1 136 ? 8.934 4.340 11.153 1.00 63.31 136 MET A N 1
ATOM 1064 C CA . MET A 1 136 ? 7.690 4.718 10.491 1.00 63.31 136 MET A CA 1
ATOM 1065 C C . MET A 1 136 ? 6.533 4.784 11.476 1.00 63.31 136 MET A C 1
ATOM 1067 O O . MET A 1 136 ? 5.810 5.770 11.511 1.00 63.31 136 MET A O 1
ATOM 1071 N N . PHE A 1 137 ? 6.409 3.779 12.328 1.00 62.19 137 PHE A N 1
ATOM 1072 C CA . PHE A 1 137 ? 5.415 3.694 13.377 1.00 62.19 137 PHE A CA 1
ATOM 1073 C C . PHE A 1 137 ? 5.529 4.870 14.352 1.00 62.19 137 PHE A C 1
ATOM 1075 O O . PHE A 1 137 ? 4.508 5.441 14.706 1.00 62.19 137 PHE A O 1
ATOM 1082 N N . GLN A 1 138 ? 6.737 5.309 14.716 1.00 60.66 138 GLN A N 1
ATOM 1083 C CA . GLN A 1 138 ? 6.939 6.526 15.514 1.00 60.66 138 GLN A CA 1
ATOM 1084 C C . GLN A 1 138 ? 6.409 7.784 14.809 1.00 60.66 138 GLN A C 1
ATOM 1086 O O . GLN A 1 138 ? 5.700 8.575 15.428 1.00 60.66 138 GLN A O 1
ATOM 1091 N N . VAL A 1 139 ? 6.672 7.946 13.506 1.00 58.97 139 VAL A N 1
ATOM 1092 C CA . VAL A 1 139 ? 6.091 9.044 12.708 1.00 58.97 139 VAL A CA 1
ATOM 1093 C C . VAL A 1 139 ? 4.560 8.942 12.658 1.00 58.97 139 VAL A C 1
ATOM 1095 O O . VAL A 1 139 ? 3.871 9.958 12.755 1.00 58.97 139 VAL A O 1
ATOM 1098 N N . PHE A 1 140 ? 4.009 7.729 12.555 1.00 63.84 140 PHE A N 1
ATOM 1099 C CA . PHE A 1 140 ? 2.561 7.497 12.502 1.00 63.84 140 PHE A CA 1
ATOM 1100 C C . PHE A 1 140 ? 1.858 7.646 13.854 1.00 63.84 140 PHE A C 1
ATOM 1102 O O . PHE A 1 140 ? 0.735 8.147 13.886 1.00 63.84 140 PHE A O 1
ATOM 1109 N N . LYS A 1 141 ? 2.512 7.291 14.966 1.00 60.31 141 LYS A N 1
ATOM 1110 C CA . LYS A 1 141 ? 2.007 7.447 16.342 1.00 60.31 141 LYS A CA 1
ATOM 1111 C C . LYS A 1 141 ? 1.686 8.908 16.653 1.00 60.31 141 LYS A C 1
ATOM 1113 O O . LYS A 1 141 ? 0.744 9.171 17.384 1.00 60.31 141 LYS A O 1
ATOM 1118 N N . ASN A 1 142 ? 2.403 9.850 16.043 1.00 60.19 142 ASN A N 1
ATOM 1119 C CA . ASN A 1 142 ? 2.167 11.283 16.219 1.00 60.19 142 ASN A CA 1
ATOM 1120 C C . ASN A 1 142 ? 1.019 11.832 15.343 1.00 60.19 142 ASN A C 1
ATOM 1122 O O . ASN A 1 142 ? 0.726 13.027 15.388 1.00 60.19 142 ASN A O 1
ATOM 1126 N N . ASN A 1 143 ? 0.342 11.000 14.540 1.00 64.62 143 ASN A N 1
ATOM 1127 C CA . ASN A 1 143 ? -0.789 11.448 13.730 1.00 64.62 143 ASN A CA 1
ATOM 1128 C C . ASN A 1 143 ? -2.063 11.631 14.578 1.00 64.62 143 ASN A C 1
ATOM 1130 O O . ASN A 1 143 ? -2.506 10.720 15.278 1.00 64.62 143 ASN A O 1
ATOM 1134 N N . ARG A 1 144 ? -2.729 12.785 14.423 1.00 63.50 144 ARG A N 1
ATOM 1135 C CA . ARG A 1 144 ? -3.975 13.146 15.127 1.00 63.50 144 ARG A CA 1
ATOM 1136 C C . ARG A 1 144 ? -5.088 12.093 15.009 1.00 63.50 144 ARG A C 1
ATOM 1138 O O . ARG A 1 144 ? -5.827 11.899 15.967 1.00 63.50 144 ARG A O 1
ATOM 1145 N N . LYS A 1 145 ? -5.225 11.403 13.869 1.00 63.56 145 LYS A N 1
ATOM 1146 C CA . LYS A 1 145 ? -6.217 10.324 13.685 1.00 63.56 145 LYS A CA 1
ATOM 1147 C C . LYS A 1 145 ? -5.866 9.063 14.482 1.00 63.56 145 LYS A C 1
ATOM 1149 O O . LYS A 1 145 ? -6.775 8.405 14.971 1.00 63.56 145 LYS A O 1
ATOM 1154 N N . PHE A 1 146 ? -4.579 8.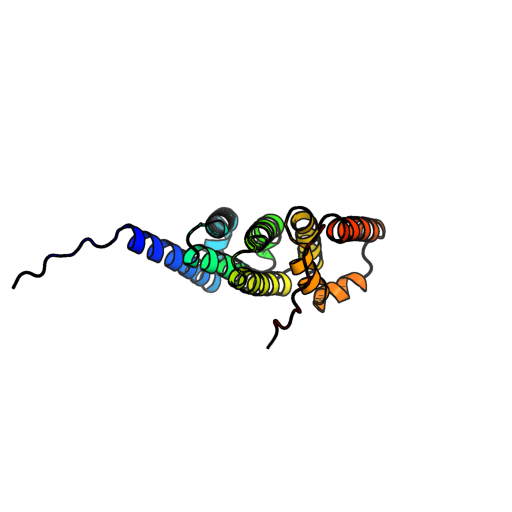746 14.634 1.00 61.69 146 PHE A N 1
ATOM 1155 C CA . PHE A 1 146 ? -4.127 7.610 15.445 1.00 61.69 146 PHE A CA 1
ATOM 1156 C C . PHE A 1 146 ? -4.254 7.879 16.943 1.00 61.69 146 PHE A C 1
ATOM 1158 O O . PHE A 1 146 ? -4.628 6.979 17.686 1.00 61.69 146 PHE A O 1
ATOM 1165 N N . ASN A 1 147 ? -4.012 9.112 17.385 1.00 59.50 147 ASN A N 1
ATOM 1166 C CA . ASN A 1 147 ? -4.227 9.478 18.787 1.00 59.50 147 ASN A CA 1
ATOM 1167 C C . ASN A 1 147 ? -5.707 9.383 19.176 1.00 59.50 147 ASN A C 1
ATOM 1169 O O . ASN A 1 147 ? -6.027 8.766 20.187 1.00 59.50 147 ASN A O 1
ATOM 1173 N N . LYS A 1 148 ? -6.618 9.833 18.302 1.00 58.09 148 LYS A N 1
ATOM 1174 C CA . LYS A 1 148 ? -8.067 9.669 18.511 1.00 58.09 148 LYS A CA 1
ATOM 1175 C C . LYS A 1 148 ? -8.520 8.207 18.620 1.00 58.09 148 LYS A C 1
ATOM 1177 O O . LYS A 1 148 ? -9.507 7.941 19.288 1.00 58.09 148 LYS A O 1
ATOM 1182 N N . LEU A 1 149 ? -7.815 7.255 17.999 1.00 56.28 149 LEU A N 1
ATOM 1183 C CA . LEU A 1 149 ? -8.117 5.822 18.148 1.00 56.28 149 LEU A CA 1
ATOM 1184 C C . LEU A 1 149 ? -7.727 5.255 19.514 1.00 56.28 149 LEU A C 1
ATOM 1186 O O . LEU A 1 149 ? -8.267 4.227 19.897 1.00 56.28 149 LEU A O 1
ATOM 1190 N N . LYS A 1 150 ? -6.773 5.872 20.220 1.00 52.84 150 LYS A N 1
ATOM 1191 C CA . LYS A 1 150 ? -6.442 5.483 21.599 1.00 52.84 150 LYS A CA 1
ATOM 1192 C C . LYS A 1 150 ? -7.472 6.010 22.591 1.00 52.84 150 LYS A C 1
ATOM 1194 O O . LYS A 1 150 ? -7.702 5.387 23.616 1.00 52.84 150 LYS A O 1
ATOM 1199 N N . GLU A 1 151 ? -8.059 7.160 22.276 1.00 51.72 151 GLU A N 1
ATOM 1200 C CA . GLU A 1 151 ? -9.081 7.826 23.087 1.00 51.72 151 GLU A CA 1
ATOM 1201 C C . GLU A 1 151 ? -10.477 7.213 22.875 1.00 51.72 151 GLU A C 1
ATOM 1203 O O . GLU A 1 151 ? -11.312 7.223 23.777 1.00 51.72 151 GLU A O 1
ATOM 1208 N N . GLN A 1 152 ? -10.741 6.652 21.692 1.00 48.25 152 GLN A N 1
ATOM 1209 C CA . GLN A 1 152 ? -11.972 5.919 21.404 1.00 48.25 152 GLN A CA 1
ATOM 1210 C C . GLN A 1 152 ? -11.845 4.477 21.902 1.00 48.25 152 GLN A C 1
ATOM 1212 O O . GLN A 1 152 ? -10.945 3.758 21.482 1.00 48.25 152 GLN A O 1
ATOM 1217 N N . HIS A 1 153 ? -12.753 4.071 22.794 1.00 45.38 153 HIS A N 1
ATOM 1218 C CA . HIS A 1 153 ? -12.817 2.745 23.413 1.00 45.38 153 HIS A CA 1
ATOM 1219 C C . HIS A 1 153 ? -12.711 1.624 22.366 1.00 45.38 153 HIS A C 1
ATOM 1221 O O . HIS A 1 153 ? -13.680 1.294 21.683 1.00 45.38 153 HIS A O 1
ATOM 1227 N N . LEU A 1 154 ? -11.521 1.042 22.236 1.00 53.03 154 LEU A N 1
ATOM 1228 C CA . LEU A 1 154 ? -11.317 -0.236 21.567 1.00 53.03 154 LEU A CA 1
ATOM 1229 C C . LEU A 1 154 ? -11.502 -1.346 22.604 1.00 53.03 154 LEU A C 1
ATOM 1231 O O . LEU A 1 154 ? -11.239 -1.142 23.787 1.00 53.03 154 LEU A O 1
ATOM 1235 N N . GLU A 1 155 ? -11.952 -2.520 22.166 1.00 48.72 155 GLU A N 1
ATOM 1236 C CA . GLU A 1 155 ? -12.069 -3.690 23.038 1.00 48.72 155 GLU A CA 1
ATOM 1237 C C . GLU A 1 155 ? -10.756 -3.926 23.799 1.00 48.72 155 GLU A C 1
ATOM 1239 O O . GLU A 1 155 ? -9.676 -3.897 23.204 1.00 48.72 155 GLU A O 1
ATOM 1244 N N . ILE A 1 156 ? -10.853 -4.171 25.109 1.00 45.84 156 ILE A N 1
ATOM 1245 C CA . ILE A 1 156 ? -9.719 -4.316 26.042 1.00 45.84 156 ILE A CA 1
ATOM 1246 C C . ILE A 1 156 ? -8.695 -5.338 25.516 1.00 45.84 156 ILE A C 1
ATOM 1248 O O . ILE A 1 156 ? -7.496 -5.074 25.516 1.00 45.84 156 ILE A O 1
ATOM 1252 N N . ASN A 1 157 ? -9.167 -6.432 24.912 1.00 44.59 157 ASN A N 1
ATOM 1253 C CA . ASN A 1 157 ? -8.322 -7.450 24.279 1.00 44.59 157 ASN A CA 1
ATOM 1254 C C . ASN A 1 157 ? -7.545 -6.924 23.065 1.00 44.59 157 ASN A C 1
ATOM 1256 O O . ASN A 1 157 ? -6.406 -7.317 22.824 1.00 44.59 157 ASN A O 1
ATOM 1260 N N . THR A 1 158 ? -8.144 -6.023 22.285 1.00 49.22 158 THR A N 1
ATOM 1261 C CA . THR A 1 158 ? -7.452 -5.353 21.185 1.00 49.22 158 THR A CA 1
ATOM 1262 C C . THR A 1 158 ? -6.410 -4.401 21.754 1.00 49.22 158 THR A C 1
ATOM 1264 O O . THR A 1 158 ? -5.282 -4.431 21.293 1.00 49.22 158 THR A O 1
ATOM 1267 N N . ILE A 1 159 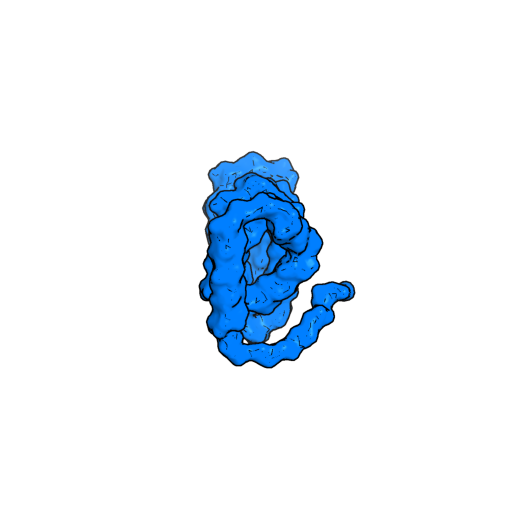? -6.717 -3.628 22.797 1.00 47.25 159 ILE A N 1
ATOM 1268 C CA . ILE A 1 159 ? -5.757 -2.711 23.437 1.00 47.25 159 ILE A CA 1
ATOM 1269 C C . ILE A 1 159 ? -4.558 -3.460 24.033 1.00 47.25 159 ILE A C 1
ATOM 1271 O O . ILE A 1 159 ? -3.426 -3.035 23.819 1.00 47.25 159 ILE A O 1
ATOM 1275 N N . GLU A 1 160 ? -4.766 -4.586 24.711 1.00 48.03 160 GLU A N 1
ATOM 1276 C CA . GLU A 1 160 ? -3.681 -5.397 25.280 1.00 48.03 160 GLU A CA 1
ATOM 1277 C C . GLU A 1 160 ? -2.833 -6.082 24.204 1.00 48.03 160 GLU A C 1
ATOM 1279 O O . GLU A 1 160 ? -1.604 -6.101 24.294 1.00 48.03 160 GLU A O 1
ATOM 1284 N N . ASN A 1 161 ? -3.464 -6.596 23.145 1.00 48.50 161 ASN A N 1
ATOM 1285 C CA . ASN A 1 161 ? -2.744 -7.145 21.996 1.00 48.50 161 ASN A CA 1
ATOM 1286 C C . ASN A 1 161 ? -1.978 -6.050 21.247 1.00 48.50 161 ASN A C 1
ATOM 1288 O O . ASN A 1 161 ? -0.832 -6.256 20.854 1.00 48.50 161 ASN A O 1
ATOM 1292 N N . LEU A 1 162 ? -2.572 -4.864 21.095 1.00 52.47 162 LEU A N 1
ATOM 1293 C CA . LEU A 1 162 ? -1.908 -3.685 20.552 1.00 52.47 162 LEU A CA 1
ATOM 1294 C C . LEU A 1 162 ? -0.714 -3.315 21.437 1.00 52.47 162 LEU A C 1
ATOM 1296 O O . LEU A 1 162 ? 0.376 -3.170 20.906 1.00 52.47 162 LEU A O 1
ATOM 1300 N N . ALA A 1 163 ? -0.867 -3.232 22.759 1.00 51.72 163 ALA A N 1
ATOM 1301 C CA . ALA A 1 163 ? 0.210 -2.913 23.696 1.00 51.72 163 ALA A CA 1
ATOM 1302 C C . ALA A 1 163 ? 1.367 -3.922 23.619 1.00 51.72 163 ALA A C 1
ATOM 1304 O O . ALA A 1 163 ? 2.513 -3.511 23.457 1.00 51.72 163 ALA A O 1
ATOM 1305 N N . LYS A 1 164 ? 1.074 -5.227 23.605 1.00 53.22 164 LYS A N 1
ATOM 1306 C CA . LYS A 1 164 ? 2.083 -6.290 23.450 1.00 53.22 164 LYS A CA 1
ATOM 1307 C C . LYS A 1 164 ? 2.794 -6.230 22.097 1.00 53.22 164 LYS A C 1
ATOM 1309 O O . LYS A 1 164 ? 4.002 -6.436 22.021 1.00 53.22 164 LYS A O 1
ATOM 1314 N N . ILE A 1 165 ? 2.082 -5.938 21.005 1.00 51.41 165 ILE A N 1
ATOM 1315 C CA . ILE A 1 165 ? 2.715 -5.802 19.682 1.00 51.41 165 ILE A CA 1
ATOM 1316 C C . ILE A 1 165 ? 3.531 -4.501 19.599 1.00 51.41 165 ILE A C 1
ATOM 1318 O O . ILE A 1 165 ? 4.603 -4.492 18.997 1.00 51.41 165 ILE A O 1
ATOM 1322 N N . LEU A 1 166 ? 3.072 -3.415 20.227 1.00 52.22 166 LEU A N 1
ATOM 1323 C CA . LEU A 1 166 ? 3.818 -2.158 20.340 1.00 52.22 166 LEU A CA 1
ATOM 1324 C C . LEU A 1 166 ? 5.124 -2.359 21.106 1.00 52.22 166 LEU A C 1
ATOM 1326 O O . LEU A 1 166 ? 6.174 -1.925 20.638 1.00 52.22 166 LEU A O 1
ATOM 1330 N N . GLU A 1 167 ? 5.070 -3.094 22.211 1.00 55.59 167 GLU A N 1
ATOM 1331 C CA . GLU A 1 167 ? 6.233 -3.494 22.996 1.00 55.59 167 GLU A CA 1
ATOM 1332 C C . GLU A 1 167 ? 7.188 -4.375 22.174 1.00 55.59 167 GLU A C 1
ATOM 1334 O O . GLU A 1 167 ? 8.400 -4.175 22.201 1.00 55.59 167 GLU A O 1
ATOM 1339 N N . GLN A 1 168 ? 6.674 -5.283 21.334 1.00 52.03 168 GLN A N 1
ATOM 1340 C CA . GLN A 1 168 ? 7.502 -6.063 20.401 1.00 52.03 168 GLN A CA 1
ATOM 1341 C C . GLN A 1 168 ? 8.166 -5.209 19.310 1.00 52.03 168 GLN A C 1
ATOM 1343 O O . GLN A 1 168 ? 9.315 -5.469 18.956 1.00 52.03 168 GLN A O 1
ATOM 1348 N N . ILE A 1 169 ? 7.482 -4.193 18.771 1.00 54.31 169 ILE A N 1
ATOM 1349 C CA . ILE A 1 169 ? 8.066 -3.242 17.805 1.00 54.31 169 ILE A CA 1
ATOM 1350 C C . ILE A 1 169 ? 9.147 -2.392 18.498 1.00 54.31 169 ILE A C 1
ATOM 1352 O O . ILE A 1 169 ? 10.184 -2.098 17.898 1.00 54.31 169 ILE A O 1
ATOM 1356 N N . GLU A 1 170 ? 8.946 -2.022 19.764 1.00 51.72 170 GLU A N 1
ATOM 1357 C CA . GLU A 1 170 ? 9.914 -1.258 20.554 1.00 51.72 170 GLU A CA 1
ATOM 1358 C C . GLU A 1 170 ? 11.146 -2.090 20.954 1.00 51.72 170 GLU A C 1
ATOM 1360 O O . GLU A 1 170 ? 12.263 -1.572 20.872 1.00 51.72 170 GLU A O 1
ATOM 1365 N N . THR A 1 171 ? 10.982 -3.374 21.277 1.00 51.84 171 THR A N 1
ATOM 1366 C CA . THR A 1 171 ? 12.056 -4.259 21.775 1.00 51.84 171 THR A CA 1
ATOM 1367 C C . THR A 1 171 ? 12.833 -5.001 20.682 1.00 51.84 171 THR A C 1
ATOM 1369 O O . THR A 1 171 ? 14.041 -5.177 20.817 1.00 51.84 171 THR A O 1
ATOM 1372 N N . LYS A 1 172 ? 12.204 -5.399 19.563 1.00 50.31 172 LYS A N 1
ATOM 1373 C CA . LYS A 1 172 ? 12.872 -6.187 18.498 1.00 50.31 172 LYS A CA 1
ATOM 1374 C C . LYS A 1 172 ? 13.742 -5.365 17.539 1.00 50.31 172 LYS A C 1
ATOM 1376 O O . LYS A 1 172 ? 14.476 -5.936 16.738 1.00 50.31 172 LYS A O 1
ATOM 1381 N N . GLY A 1 173 ? 13.693 -4.035 17.611 1.00 45.47 173 GLY A N 1
ATOM 1382 C CA . GLY A 1 173 ? 14.588 -3.138 16.874 1.00 45.47 173 GLY A CA 1
ATOM 1383 C C . GLY A 1 173 ? 15.823 -2.778 17.696 1.00 45.47 173 GLY A C 1
ATOM 1384 O O . GLY A 1 173 ? 15.939 -1.633 18.135 1.00 45.47 173 GLY A O 1
ATOM 1385 N N . VAL A 1 174 ? 16.701 -3.752 17.949 1.00 42.59 174 VAL A N 1
ATOM 1386 C CA . VAL A 1 174 ? 17.998 -3.523 18.603 1.00 42.59 174 VAL A CA 1
ATOM 1387 C C . VAL A 1 174 ? 18.911 -2.743 17.642 1.00 42.59 174 VAL A C 1
ATOM 1389 O O . VAL A 1 174 ? 19.059 -3.108 16.476 1.00 42.59 174 VAL A O 1
ATOM 1392 N N . SER A 1 175 ? 19.507 -1.661 18.156 1.00 41.78 175 SER A N 1
ATOM 1393 C CA . SER A 1 175 ? 20.560 -0.812 17.564 1.00 41.78 175 SER A CA 1
ATOM 1394 C C . SER A 1 175 ? 20.231 -0.030 16.280 1.00 41.78 175 SER A C 1
ATOM 1396 O O . SER A 1 175 ? 20.664 -0.402 15.196 1.00 41.78 175 SER A O 1
ATOM 1398 N N . GLU A 1 176 ? 19.558 1.118 16.382 1.00 44.22 176 GLU A N 1
ATOM 1399 C CA . GLU A 1 176 ? 19.744 2.194 15.392 1.00 44.22 176 GLU A CA 1
ATOM 1400 C C . GLU A 1 176 ? 19.744 3.558 16.090 1.00 44.22 176 GLU A C 1
ATOM 1402 O O . GLU A 1 176 ? 18.797 3.920 16.789 1.00 44.22 176 GLU A O 1
ATOM 1407 N N . GLU A 1 177 ? 20.838 4.288 15.895 1.00 39.50 177 GLU A N 1
ATOM 1408 C CA . GLU A 1 177 ? 21.075 5.643 16.378 1.00 39.50 177 GLU A CA 1
ATOM 1409 C C . GLU A 1 177 ? 20.058 6.621 15.764 1.00 39.50 177 GLU A C 1
ATOM 1411 O O . GLU A 1 177 ? 19.734 6.583 14.571 1.00 39.50 177 GLU A O 1
ATOM 1416 N N . TYR A 1 178 ? 19.492 7.469 16.618 1.00 42.66 178 TYR A N 1
ATOM 1417 C CA . TYR A 1 178 ? 18.366 8.340 16.309 1.00 42.66 178 TYR A CA 1
ATOM 1418 C C . TYR A 1 178 ? 18.796 9.491 15.391 1.00 42.66 178 TYR A C 1
ATOM 1420 O O . TYR A 1 178 ? 19.583 10.342 15.791 1.00 42.66 178 TYR A O 1
ATOM 1428 N N . LEU A 1 179 ? 18.221 9.591 14.188 1.00 37.44 179 LEU A N 1
ATOM 1429 C CA . LEU A 1 179 ? 18.281 10.838 13.417 1.00 37.44 179 LEU A CA 1
ATOM 1430 C C . LEU A 1 179 ? 17.049 11.700 13.737 1.00 37.44 179 LEU A C 1
ATOM 1432 O O . LEU A 1 179 ? 15.924 11.210 13.568 1.00 37.44 179 LEU A O 1
ATOM 1436 N N . PRO A 1 180 ? 17.228 12.963 14.168 1.00 34.69 180 PRO A N 1
ATOM 1437 C CA . PRO A 1 180 ? 16.130 13.842 14.553 1.00 34.69 180 PRO A CA 1
ATOM 1438 C C . PRO A 1 180 ? 15.176 14.072 13.375 1.00 34.69 180 PRO A C 1
ATOM 1440 O O . PRO A 1 180 ? 15.569 14.474 12.278 1.00 34.69 180 PRO A O 1
ATOM 1443 N N . ILE A 1 181 ? 13.892 13.795 13.603 1.00 41.28 181 ILE A N 1
ATOM 1444 C CA . ILE A 1 181 ? 12.833 13.888 12.595 1.00 41.28 181 ILE A CA 1
ATOM 1445 C C . ILE A 1 181 ? 12.373 15.348 12.491 1.00 41.28 181 ILE A C 1
ATOM 1447 O O . ILE A 1 181 ? 11.304 15.711 12.966 1.00 41.28 181 ILE A O 1
ATOM 1451 N N . ASN A 1 182 ? 13.162 16.184 11.817 1.00 39.47 182 ASN A N 1
ATOM 1452 C CA . ASN A 1 182 ? 12.662 17.413 11.194 1.00 39.47 182 ASN A CA 1
ATOM 1453 C C . ASN A 1 182 ? 12.243 17.081 9.754 1.00 39.47 182 ASN A C 1
ATOM 1455 O O . ASN A 1 182 ? 12.959 17.361 8.797 1.00 39.47 182 ASN A O 1
ATOM 1459 N N . ILE A 1 183 ? 11.101 16.403 9.593 1.00 44.75 183 ILE A N 1
ATOM 146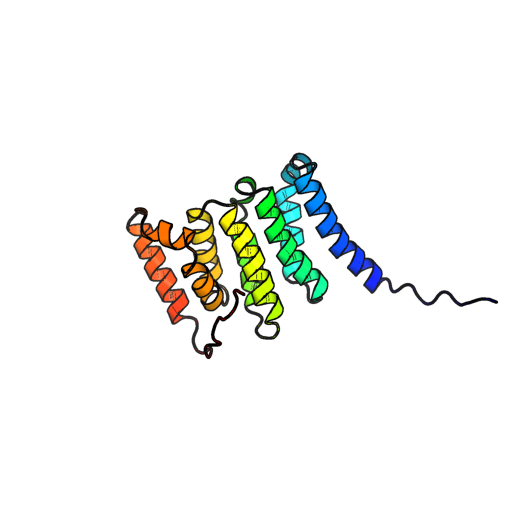0 C CA . ILE A 1 183 ? 10.552 16.038 8.272 1.00 44.75 183 ILE A CA 1
ATOM 1461 C C . ILE A 1 183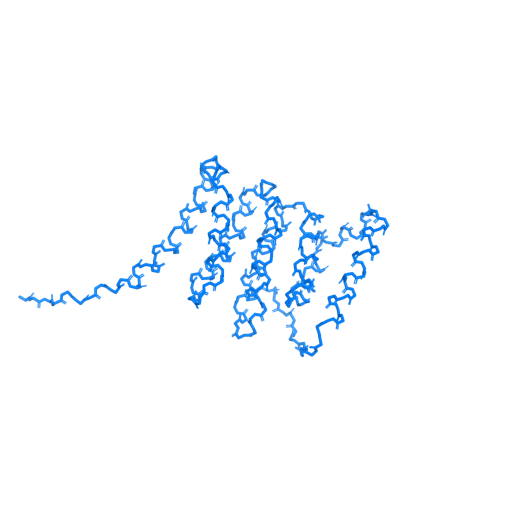 ? 9.114 16.545 8.128 1.00 44.75 183 ILE A C 1
ATOM 1463 O O . ILE A 1 183 ? 8.264 15.825 7.627 1.00 44.75 183 ILE A O 1
ATOM 1467 N N . ILE A 1 184 ? 8.819 17.767 8.577 1.00 33.44 184 ILE A N 1
ATOM 1468 C CA . ILE A 1 184 ? 7.668 18.543 8.088 1.00 33.44 184 ILE A CA 1
ATOM 1469 C C . ILE A 1 184 ? 8.044 20.033 8.143 1.00 33.44 184 ILE A C 1
ATOM 1471 O O . ILE A 1 184 ? 7.814 20.707 9.144 1.00 33.44 184 ILE A O 1
ATOM 1475 N N . LYS A 1 185 ? 8.655 20.527 7.068 1.00 30.70 185 LYS A N 1
ATOM 1476 C CA . LYS A 1 185 ? 8.489 21.900 6.581 1.00 30.70 185 LYS A CA 1
ATOM 1477 C C . LYS A 1 185 ? 8.200 21.803 5.089 1.00 30.70 185 LYS A C 1
ATOM 1479 O O . LYS A 1 185 ? 8.822 20.923 4.446 1.00 30.70 185 LYS A O 1
#

Radius of gyration: 18.81 Å; chains: 1; bounding box: 40×30×71 Å